Protein AF-A0A3D4EZR9-F1 (afdb_monomer_lite)

Structure (mmCIF, N/CA/C/O backbone):
data_AF-A0A3D4EZR9-F1
#
_entry.id   AF-A0A3D4EZR9-F1
#
loop_
_atom_site.group_PDB
_atom_site.id
_atom_site.type_symbol
_atom_site.label_atom_id
_atom_site.label_alt_id
_atom_site.label_comp_id
_atom_site.label_asym_id
_atom_site.label_entity_id
_atom_site.label_seq_id
_atom_site.pdbx_PDB_ins_code
_atom_site.Cartn_x
_atom_site.Cartn_y
_atom_site.Cartn_z
_atom_site.occupancy
_atom_site.B_iso_or_equiv
_atom_site.auth_seq_id
_atom_site.auth_comp_id
_atom_site.auth_asym_id
_atom_site.auth_atom_id
_atom_site.pdbx_PDB_model_num
ATOM 1 N N . MET A 1 1 ? 60.834 36.070 -100.104 1.00 37.59 1 MET A N 1
ATOM 2 C CA . MET A 1 1 ? 61.473 37.109 -99.265 1.00 37.59 1 MET A CA 1
ATOM 3 C C . MET A 1 1 ? 61.240 36.694 -97.817 1.00 37.59 1 MET A C 1
ATOM 5 O O . MET A 1 1 ? 60.087 36.664 -97.428 1.00 37.59 1 MET A O 1
ATOM 9 N N . VAL A 1 2 ? 62.176 35.939 -97.217 1.00 38.03 2 VAL A N 1
ATOM 10 C CA . VAL A 1 2 ? 63.099 36.399 -96.140 1.00 38.03 2 VAL A CA 1
ATOM 11 C C . VAL A 1 2 ? 62.266 36.835 -94.907 1.00 38.03 2 VAL A C 1
ATOM 13 O O . VAL A 1 2 ? 61.543 37.809 -95.034 1.00 38.03 2 VAL A O 1
ATOM 16 N N . GLN A 1 3 ? 62.213 36.162 -93.740 1.00 36.53 3 GLN A N 1
ATOM 17 C CA . GLN A 1 3 ? 63.303 35.618 -92.904 1.00 36.53 3 GLN A CA 1
ATOM 18 C C . GLN A 1 3 ? 62.775 34.730 -91.723 1.00 36.53 3 GLN A C 1
ATOM 20 O O . GLN A 1 3 ? 61.809 35.117 -91.079 1.00 36.53 3 GLN A O 1
ATOM 25 N N . GLN A 1 4 ? 63.429 33.572 -91.482 1.00 40.47 4 GLN A N 1
ATOM 26 C CA . GLN A 1 4 ? 63.750 32.811 -90.225 1.00 40.47 4 GLN A CA 1
ATOM 27 C C . GLN A 1 4 ? 62.725 32.714 -89.048 1.00 40.47 4 GLN A C 1
ATOM 29 O O . GLN A 1 4 ? 62.312 33.730 -88.515 1.00 40.47 4 GLN A O 1
ATOM 34 N N . ALA A 1 5 ? 62.205 31.536 -88.629 1.00 43.00 5 ALA A N 1
ATOM 35 C CA . ALA A 1 5 ? 62.795 30.397 -87.859 1.00 43.00 5 ALA A CA 1
ATOM 36 C C . ALA A 1 5 ? 63.235 30.774 -86.417 1.00 43.00 5 ALA A C 1
ATOM 38 O O . ALA A 1 5 ? 63.898 31.786 -86.266 1.00 43.00 5 ALA A O 1
ATOM 39 N N . LEU A 1 6 ? 63.035 30.047 -85.305 1.00 37.16 6 LEU A N 1
ATOM 40 C CA . LEU A 1 6 ? 62.395 28.785 -84.884 1.00 37.16 6 LEU A CA 1
ATOM 41 C C . LEU A 1 6 ? 62.623 28.733 -83.347 1.00 37.16 6 LEU A C 1
ATOM 43 O O . LEU A 1 6 ? 63.780 28.845 -82.970 1.00 37.16 6 LEU A O 1
ATOM 47 N N . GLN A 1 7 ? 61.623 28.514 -82.477 1.00 35.97 7 GLN A N 1
ATOM 48 C CA . GLN A 1 7 ? 61.750 27.558 -81.353 1.00 35.97 7 GLN A CA 1
ATOM 49 C C . GLN A 1 7 ? 60.452 27.329 -80.563 1.00 35.97 7 GLN A C 1
ATOM 51 O O . GLN A 1 7 ? 59.669 28.224 -80.275 1.00 35.97 7 GLN A O 1
ATOM 56 N N . ILE A 1 8 ? 60.266 26.046 -80.283 1.00 42.75 8 ILE A N 1
ATOM 57 C CA . ILE A 1 8 ? 59.139 25.315 -79.712 1.00 42.75 8 ILE A CA 1
ATOM 58 C C . ILE A 1 8 ? 59.219 25.423 -78.177 1.00 42.75 8 ILE A C 1
ATOM 60 O O . ILE A 1 8 ? 60.339 25.453 -77.676 1.00 42.75 8 ILE A O 1
ATOM 64 N N . ILE A 1 9 ? 58.082 25.384 -77.458 1.00 37.88 9 ILE A N 1
ATOM 65 C CA . ILE A 1 9 ? 57.803 24.495 -76.294 1.00 37.88 9 ILE A CA 1
ATOM 66 C C . ILE A 1 9 ? 56.757 25.068 -75.309 1.00 37.88 9 ILE A C 1
ATOM 68 O O . ILE A 1 9 ? 56.954 26.086 -74.660 1.00 37.88 9 ILE A O 1
ATOM 72 N N . LEU A 1 10 ? 55.679 24.283 -75.200 1.00 33.75 10 LEU A N 1
ATOM 73 C CA . LEU A 1 10 ? 54.769 24.016 -74.080 1.00 33.75 10 LEU A CA 1
ATOM 74 C C . LEU A 1 10 ? 53.862 25.118 -73.494 1.00 33.75 10 LEU A C 1
ATOM 76 O O . LEU A 1 10 ? 54.199 25.888 -72.601 1.00 33.75 10 LEU A O 1
ATOM 80 N N . SER A 1 11 ? 52.601 24.992 -73.904 1.00 39.59 11 SER A N 1
ATOM 81 C CA . SER A 1 11 ? 51.366 25.225 -73.157 1.00 39.59 11 SER A CA 1
ATOM 82 C C . SER A 1 11 ? 51.451 24.788 -71.686 1.00 39.59 11 SER A C 1
ATOM 84 O O . SER A 1 11 ? 51.796 23.650 -71.379 1.00 39.59 11 SER A O 1
ATOM 86 N N . SER A 1 12 ? 51.044 25.661 -70.765 1.00 38.84 12 SER A N 1
ATOM 87 C CA . SER A 1 12 ? 50.707 25.297 -69.383 1.00 38.84 12 SER A CA 1
ATOM 88 C C . SER A 1 12 ? 49.535 26.152 -68.912 1.00 38.84 12 SER A C 1
ATOM 90 O O . SER A 1 12 ? 49.680 27.285 -68.463 1.00 38.84 12 SER A O 1
ATOM 92 N N . LEU A 1 13 ? 48.348 25.584 -69.105 1.00 39.25 13 LEU A N 1
ATOM 93 C CA . LEU A 1 13 ? 47.053 26.068 -68.658 1.00 39.25 13 LEU A CA 1
ATOM 94 C C . LEU A 1 13 ? 46.959 25.846 -67.137 1.00 39.25 13 LEU A C 1
ATOM 96 O O . LEU A 1 13 ? 46.708 24.730 -66.691 1.00 39.25 13 LEU A O 1
ATOM 100 N N . PHE A 1 14 ? 47.188 26.882 -66.329 1.00 41.47 14 PHE A N 1
ATOM 101 C CA . PHE A 1 14 ? 46.935 26.821 -64.885 1.00 41.47 14 PHE A CA 1
ATOM 102 C C . PHE A 1 14 ? 45.432 26.992 -64.623 1.00 41.47 14 PHE A C 1
ATOM 104 O O . PHE A 1 14 ? 44.945 28.096 -64.398 1.00 41.47 14 PHE A O 1
ATOM 111 N N . ILE A 1 15 ? 44.685 25.886 -64.667 1.00 44.84 15 ILE A N 1
ATOM 112 C CA . ILE A 1 15 ? 43.360 25.796 -64.043 1.00 44.84 15 ILE A CA 1
ATOM 113 C C . ILE A 1 15 ? 43.595 25.445 -62.574 1.00 44.84 15 ILE A C 1
ATOM 115 O O . ILE A 1 15 ? 43.899 24.304 -62.229 1.00 44.84 15 ILE A O 1
ATOM 119 N N . THR A 1 16 ? 43.469 26.434 -61.696 1.00 45.50 16 THR A N 1
ATOM 120 C CA . THR A 1 16 ? 43.352 26.217 -60.254 1.00 45.50 16 THR A CA 1
ATOM 121 C C . THR A 1 16 ? 41.970 25.634 -59.959 1.00 45.50 16 THR A C 1
ATOM 123 O O . THR A 1 16 ? 40.985 26.343 -59.776 1.00 45.50 16 THR A O 1
ATOM 126 N N . LEU A 1 17 ? 41.888 24.303 -59.941 1.00 44.59 17 LEU A N 1
ATOM 127 C CA . LEU A 1 17 ? 40.722 23.573 -59.459 1.00 44.59 17 LEU A CA 1
ATOM 128 C C . LEU A 1 17 ? 40.662 23.719 -57.930 1.00 44.59 17 LEU A C 1
ATOM 130 O O . LEU A 1 17 ? 41.339 22.998 -57.199 1.00 44.59 17 LEU A O 1
ATOM 134 N N . SER A 1 18 ? 39.881 24.686 -57.445 1.00 48.84 18 SER A N 1
ATOM 135 C CA . SER A 1 18 ? 39.548 24.809 -56.025 1.00 48.84 18 SER A CA 1
ATOM 136 C C . SER A 1 18 ? 38.618 23.653 -55.655 1.00 48.84 18 SER A C 1
ATOM 138 O O . SER A 1 18 ? 37.399 23.737 -55.797 1.00 48.84 18 SER A O 1
ATOM 140 N N . LEU A 1 19 ? 39.205 22.521 -55.264 1.00 46.03 19 LEU A N 1
ATOM 141 C CA . LEU A 1 19 ? 38.473 21.382 -54.730 1.00 46.03 19 LEU A CA 1
ATOM 142 C C . LEU A 1 19 ? 38.087 21.720 -53.285 1.00 46.03 19 LEU A C 1
ATOM 144 O O . LEU A 1 19 ? 38.740 21.296 -52.332 1.00 46.03 19 LEU A O 1
ATOM 148 N N . THR A 1 20 ? 37.034 22.519 -53.117 1.00 52.78 20 THR A N 1
ATOM 149 C CA . THR A 1 20 ? 36.349 22.638 -51.831 1.00 52.78 20 THR A CA 1
ATOM 150 C C . THR A 1 20 ? 35.710 21.284 -51.561 1.00 52.78 20 THR A C 1
ATOM 152 O O . THR A 1 20 ? 34.588 21.006 -51.980 1.00 52.78 20 THR A O 1
ATOM 155 N N . VAL A 1 21 ? 36.460 20.394 -50.912 1.00 49.31 21 VAL A N 1
ATOM 156 C CA . VAL A 1 21 ? 35.899 19.197 -50.303 1.00 49.31 21 VAL A CA 1
ATOM 157 C C . VAL A 1 21 ? 34.952 19.710 -49.225 1.00 49.31 21 VAL A C 1
ATOM 159 O O . VAL A 1 21 ? 35.375 20.057 -48.124 1.00 49.31 21 VAL A O 1
ATOM 162 N N . CYS A 1 22 ? 33.666 19.804 -49.558 1.00 46.00 22 CYS A N 1
ATOM 163 C CA . CYS A 1 22 ? 32.602 19.864 -48.573 1.00 46.00 22 CYS A CA 1
ATOM 164 C C . CYS A 1 22 ? 32.653 18.540 -47.806 1.00 46.00 22 CYS A C 1
ATOM 166 O O . CYS A 1 22 ? 31.952 17.583 -48.128 1.00 46.00 22 CYS A O 1
ATOM 168 N N . LEU A 1 23 ? 33.541 18.464 -46.813 1.00 48.16 23 LEU A N 1
ATOM 169 C CA . LEU A 1 23 ? 33.413 17.540 -45.704 1.00 48.16 23 LEU A CA 1
ATOM 170 C C . LEU A 1 23 ? 32.091 17.917 -45.044 1.00 48.16 23 LEU A C 1
ATOM 172 O O . LEU A 1 23 ? 32.052 18.791 -44.183 1.00 48.16 23 LEU A O 1
ATOM 176 N N . ASN A 1 24 ? 30.994 17.297 -45.487 1.00 50.50 24 ASN A N 1
ATOM 177 C CA . ASN A 1 24 ? 29.807 17.212 -44.658 1.00 50.50 24 ASN A CA 1
ATOM 178 C C . ASN A 1 24 ? 30.316 16.652 -43.329 1.00 50.50 24 ASN A C 1
ATOM 180 O O . ASN A 1 24 ? 30.854 15.536 -43.341 1.00 50.50 24 ASN A O 1
ATOM 184 N N . PRO A 1 25 ? 30.236 17.390 -42.205 1.00 49.03 25 PRO A N 1
ATOM 185 C CA . PRO A 1 25 ? 30.441 16.750 -40.925 1.00 49.03 25 PRO A CA 1
ATOM 186 C C . PRO A 1 25 ? 29.423 15.620 -40.921 1.00 49.03 25 PRO A C 1
ATOM 188 O O . PRO A 1 25 ? 28.221 15.865 -41.019 1.00 49.03 25 PRO A O 1
ATOM 191 N N . SER A 1 26 ? 29.909 14.378 -40.940 1.00 49.69 26 SER A N 1
ATOM 192 C CA . SER A 1 26 ? 29.053 13.238 -40.675 1.00 49.69 26 SER A CA 1
ATOM 193 C C . SER A 1 26 ? 28.448 13.565 -39.322 1.00 49.69 26 SER A C 1
ATOM 195 O O . SER A 1 26 ? 29.179 13.608 -38.328 1.00 49.69 26 SER A O 1
ATOM 197 N N . LEU A 1 27 ? 27.172 13.965 -39.318 1.00 53.44 27 LEU A N 1
ATOM 198 C CA . LEU A 1 27 ? 26.394 14.139 -38.107 1.00 53.44 27 LEU A CA 1
ATOM 199 C C . LEU A 1 27 ? 26.576 12.811 -37.397 1.00 53.44 27 LEU A C 1
ATOM 201 O O . LEU A 1 27 ? 26.051 11.792 -37.847 1.00 53.44 27 LEU A O 1
ATOM 205 N N . LYS A 1 28 ? 27.433 12.792 -36.372 1.00 53.09 28 LYS A N 1
ATOM 206 C CA . LYS A 1 28 ? 27.581 11.623 -35.527 1.00 53.09 28 LYS A CA 1
ATOM 207 C C . LYS A 1 28 ? 26.205 11.461 -34.913 1.00 53.09 28 LYS A C 1
ATOM 209 O O . LYS A 1 28 ? 25.858 12.185 -33.989 1.00 53.09 28 LYS A O 1
ATOM 214 N N . ALA A 1 29 ? 25.401 10.565 -35.479 1.00 58.28 29 ALA A N 1
ATOM 215 C CA . ALA A 1 29 ? 24.294 9.997 -34.748 1.00 58.28 29 ALA A CA 1
ATOM 216 C C . ALA A 1 29 ? 24.920 9.509 -33.446 1.00 58.28 29 ALA A C 1
ATOM 218 O O . ALA A 1 29 ? 25.860 8.703 -33.508 1.00 58.28 29 ALA A O 1
ATOM 219 N N . ASP A 1 30 ? 24.482 10.071 -32.317 1.00 73.75 30 ASP A N 1
ATOM 220 C CA . ASP A 1 30 ? 24.902 9.640 -30.988 1.00 73.75 30 ASP A CA 1
ATOM 221 C C . ASP A 1 30 ? 24.440 8.197 -30.843 1.00 73.75 30 ASP A C 1
ATOM 223 O O . ASP A 1 30 ? 23.314 7.888 -30.461 1.00 73.75 30 ASP A O 1
ATOM 227 N N . SER A 1 31 ? 25.305 7.310 -31.312 1.00 87.25 31 SER A N 1
ATOM 228 C CA . SER A 1 31 ? 25.059 5.901 -31.479 1.00 87.25 31 SER A CA 1
ATOM 229 C C . SER A 1 31 ? 26.116 5.169 -30.687 1.00 87.25 31 SER A C 1
ATOM 231 O O . SER A 1 31 ? 27.314 5.457 -30.758 1.00 87.25 31 SER A O 1
ATOM 233 N N . VAL A 1 32 ? 25.654 4.229 -29.881 1.00 94.69 32 VAL A N 1
ATOM 234 C CA . VAL A 1 32 ? 26.508 3.424 -29.026 1.00 94.69 32 VAL A CA 1
ATOM 235 C C . VAL A 1 32 ? 26.747 2.110 -29.748 1.00 94.69 32 VAL A C 1
ATOM 237 O O . VAL A 1 32 ? 25.804 1.382 -30.063 1.00 94.69 32 VAL A O 1
ATOM 240 N N . LYS A 1 33 ? 28.014 1.815 -30.051 1.00 95.75 33 LYS A N 1
ATOM 241 C CA . LYS A 1 33 ? 28.398 0.550 -30.685 1.00 95.75 33 LYS A CA 1
ATOM 242 C C . LYS A 1 33 ? 28.305 -0.608 -29.699 1.00 95.75 33 LYS A C 1
ATOM 244 O O . LYS A 1 33 ? 28.787 -0.509 -28.574 1.00 95.75 33 LYS A O 1
ATOM 249 N N . VAL A 1 34 ? 27.765 -1.728 -30.170 1.00 96.25 34 VAL A N 1
ATOM 250 C CA . VAL A 1 34 ? 27.705 -3.002 -29.446 1.00 96.25 34 VAL A CA 1
ATOM 251 C C . VAL A 1 34 ? 28.058 -4.121 -30.425 1.00 96.25 34 VAL A C 1
ATOM 253 O O . VAL A 1 34 ? 27.285 -4.450 -31.325 1.00 96.25 34 VAL A O 1
ATOM 256 N N . GLY A 1 35 ? 29.258 -4.689 -30.280 1.00 95.50 35 GLY A N 1
ATOM 257 C CA . GLY A 1 35 ? 29.799 -5.649 -31.245 1.00 95.50 35 GLY A CA 1
ATOM 258 C C . GLY A 1 35 ? 29.894 -5.045 -32.651 1.00 95.50 35 GLY A C 1
ATOM 259 O O . GLY A 1 35 ? 30.465 -3.970 -32.833 1.00 95.50 35 GLY A O 1
ATOM 260 N N . ILE A 1 36 ? 29.320 -5.736 -33.638 1.00 96.06 36 ILE A N 1
ATOM 261 C CA . ILE A 1 36 ? 29.241 -5.259 -35.031 1.00 96.06 36 ILE A CA 1
ATOM 262 C C . ILE A 1 36 ? 28.036 -4.336 -35.297 1.00 96.06 36 ILE A C 1
ATOM 264 O O . ILE A 1 36 ? 27.894 -3.840 -36.410 1.00 96.06 36 ILE A O 1
ATOM 268 N N . GLY A 1 37 ? 27.172 -4.115 -34.300 1.00 96.44 37 GLY A N 1
ATOM 269 C CA . GLY A 1 37 ? 25.976 -3.275 -34.397 1.00 96.44 37 GLY A CA 1
ATOM 270 C C . GLY A 1 37 ? 26.064 -1.990 -33.569 1.00 96.44 37 GLY A C 1
ATOM 271 O O . GLY A 1 37 ? 27.101 -1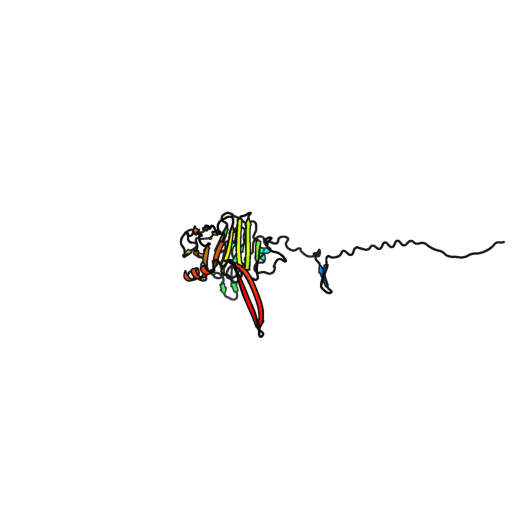.658 -32.987 1.00 96.44 37 GLY A O 1
ATOM 272 N N . SER A 1 38 ? 24.951 -1.258 -33.502 1.00 95.75 38 SER A N 1
ATOM 273 C CA . SER A 1 38 ? 24.806 -0.050 -32.681 1.00 95.75 38 SER A CA 1
ATOM 274 C C . SER A 1 38 ? 23.344 0.255 -32.359 1.00 95.75 38 SER A C 1
ATOM 276 O O . SER A 1 38 ? 22.458 -0.164 -33.102 1.00 95.75 38 SER A O 1
ATOM 278 N N . TYR A 1 39 ? 23.101 1.052 -31.318 1.00 94.19 39 TYR A N 1
ATOM 279 C CA . TYR A 1 39 ? 21.797 1.666 -31.037 1.00 94.19 39 TYR A CA 1
ATOM 280 C C . TYR A 1 39 ? 21.913 3.192 -30.961 1.00 94.19 39 TYR A C 1
ATOM 282 O O . TYR A 1 39 ? 22.984 3.708 -30.654 1.00 94.19 39 TYR A O 1
ATOM 290 N N . SER A 1 40 ? 20.827 3.912 -31.258 1.00 92.38 40 SER A N 1
ATOM 291 C CA . SER A 1 40 ? 20.770 5.381 -31.197 1.00 92.38 40 SER A CA 1
ATOM 292 C C . SER A 1 40 ? 20.316 5.857 -29.816 1.00 92.38 40 SER A C 1
ATOM 294 O O . SER A 1 40 ? 19.394 5.283 -29.241 1.00 92.38 40 SER A O 1
ATOM 296 N N . LEU A 1 41 ? 20.931 6.927 -29.311 1.00 91.69 41 LEU A N 1
ATOM 297 C CA . LEU A 1 41 ? 20.446 7.705 -28.164 1.00 91.69 41 LEU A CA 1
ATOM 298 C C . LEU A 1 41 ? 19.496 8.832 -28.591 1.00 91.69 41 LEU A C 1
ATOM 300 O O . LEU A 1 41 ? 18.843 9.450 -27.755 1.00 91.69 41 LEU A O 1
ATOM 304 N N . VAL A 1 42 ? 19.407 9.093 -29.896 1.00 91.69 42 VAL A N 1
ATOM 305 C CA . VAL A 1 42 ? 18.501 10.080 -30.481 1.00 91.69 42 VAL A CA 1
ATOM 306 C C . VAL A 1 42 ? 17.254 9.362 -30.978 1.00 91.69 42 VAL A C 1
ATOM 308 O O . VAL A 1 42 ? 17.346 8.457 -31.815 1.00 91.69 42 VAL A O 1
ATOM 311 N N . ARG A 1 43 ? 16.091 9.779 -30.470 1.00 91.19 43 ARG A N 1
ATOM 312 C CA . ARG A 1 43 ? 14.785 9.318 -30.950 1.00 91.19 43 ARG A CA 1
ATOM 313 C C . ARG A 1 43 ? 14.626 9.693 -32.434 1.00 91.19 43 ARG A C 1
ATOM 315 O O . ARG A 1 43 ? 14.768 10.875 -32.753 1.00 91.19 43 ARG A O 1
ATOM 322 N N . PRO A 1 44 ? 14.329 8.736 -33.334 1.00 91.06 44 PRO A N 1
ATOM 323 C CA . PRO A 1 44 ? 14.016 9.049 -34.725 1.00 91.06 44 PRO A CA 1
ATOM 324 C C . PRO A 1 44 ? 12.810 9.997 -34.833 1.00 91.06 44 PRO A C 1
ATOM 326 O O . PRO A 1 44 ? 11.888 9.884 -34.024 1.00 91.06 44 PRO A O 1
ATOM 329 N N . PRO A 1 45 ? 12.788 10.913 -35.818 1.00 90.69 45 PRO A N 1
ATOM 330 C CA . PRO A 1 45 ? 11.755 11.948 -35.922 1.00 90.69 45 PRO A CA 1
ATOM 331 C C . PRO A 1 45 ? 10.335 11.384 -36.089 1.00 90.69 45 PRO A C 1
ATOM 333 O O . PRO A 1 45 ? 9.389 12.002 -35.612 1.00 90.69 45 PRO A O 1
ATOM 336 N N . ASP A 1 46 ? 10.203 10.200 -36.692 1.00 93.44 46 ASP A N 1
ATOM 337 C CA . ASP A 1 46 ? 8.914 9.546 -36.961 1.00 93.44 46 ASP A CA 1
ATOM 338 C C . ASP A 1 46 ? 8.429 8.642 -35.809 1.00 93.44 46 ASP A C 1
ATOM 340 O O . ASP A 1 46 ? 7.430 7.939 -35.947 1.00 93.44 46 ASP A O 1
ATOM 344 N N . CYS A 1 47 ? 9.142 8.609 -34.676 1.00 92.38 47 CYS A N 1
ATOM 345 C CA . CYS A 1 47 ? 8.754 7.821 -33.506 1.00 92.38 47 CYS A CA 1
ATOM 346 C C . CYS A 1 47 ? 8.112 8.701 -32.433 1.00 92.38 47 CYS A C 1
ATOM 348 O O . CYS A 1 47 ? 8.667 9.741 -32.071 1.00 92.38 47 CYS A O 1
ATOM 350 N N . ASP A 1 48 ? 7.010 8.238 -31.842 1.00 92.31 48 ASP A N 1
ATOM 351 C CA . ASP A 1 48 ? 6.371 8.916 -30.712 1.00 92.31 48 ASP A CA 1
ATOM 352 C C . ASP A 1 48 ? 7.309 9.017 -29.495 1.00 92.31 48 ASP A C 1
ATOM 354 O O . ASP A 1 48 ? 8.150 8.137 -29.267 1.00 92.31 48 ASP A O 1
ATOM 358 N N . PRO A 1 49 ? 7.226 10.112 -28.718 1.00 89.62 49 PRO A N 1
ATOM 359 C CA . PRO A 1 49 ? 7.999 10.240 -27.494 1.00 89.62 49 PRO A CA 1
ATOM 360 C C . PRO A 1 49 ? 7.429 9.327 -26.405 1.00 89.62 49 PRO A C 1
ATOM 362 O O . PRO A 1 49 ? 6.257 8.955 -26.420 1.00 89.62 49 PRO A O 1
ATOM 365 N N . LEU A 1 50 ? 8.258 9.018 -25.408 1.00 86.19 50 LEU A N 1
ATOM 366 C CA . LEU A 1 50 ? 7.757 8.470 -24.150 1.00 86.19 50 LEU A CA 1
ATOM 367 C C . LEU A 1 50 ? 6.953 9.542 -23.390 1.00 86.19 50 LEU A C 1
ATOM 369 O O . LEU A 1 50 ? 7.193 10.735 -23.603 1.00 86.19 50 LEU A O 1
ATOM 373 N N . PRO A 1 51 ? 6.041 9.145 -22.481 1.00 86.94 51 PRO A N 1
ATOM 374 C CA . PRO A 1 51 ? 5.381 10.082 -21.579 1.00 86.94 51 PRO A CA 1
ATOM 375 C C . PRO A 1 51 ? 6.395 10.968 -20.848 1.00 86.94 51 PRO A C 1
ATOM 377 O O . PRO A 1 51 ? 7.410 10.480 -20.351 1.00 86.94 51 PRO A O 1
ATOM 380 N N . GLU A 1 52 ? 6.114 12.270 -20.771 1.00 86.94 52 GLU A N 1
ATOM 381 C CA . GLU A 1 52 ? 7.052 13.239 -20.189 1.00 86.94 52 GLU A CA 1
ATOM 382 C C . GLU A 1 52 ? 7.185 13.096 -18.670 1.00 86.94 52 GLU A C 1
ATOM 384 O O . GLU A 1 52 ? 8.252 13.338 -18.108 1.00 86.94 52 GLU A O 1
ATOM 389 N N . THR A 1 53 ? 6.098 12.716 -17.993 1.00 94.19 53 THR A N 1
ATOM 390 C CA . THR A 1 53 ? 6.073 12.590 -16.534 1.00 94.19 53 THR A CA 1
ATOM 391 C C . THR A 1 53 ? 6.125 11.130 -16.118 1.00 94.19 53 THR A C 1
ATOM 393 O O . THR A 1 53 ? 5.282 10.329 -16.511 1.00 94.19 53 THR A O 1
ATOM 396 N N . ILE A 1 54 ? 7.094 10.822 -15.261 1.00 95.69 54 ILE A N 1
ATOM 397 C CA . ILE A 1 54 ? 7.204 9.557 -14.542 1.00 95.69 54 ILE A CA 1
ATOM 398 C C . ILE A 1 54 ? 6.897 9.850 -13.072 1.00 95.69 54 ILE A C 1
ATOM 400 O O . ILE A 1 54 ? 7.596 10.634 -12.421 1.00 95.69 54 ILE A O 1
ATOM 404 N N . PHE A 1 55 ? 5.840 9.239 -12.544 1.00 97.62 55 PHE A N 1
ATOM 405 C CA . PHE A 1 55 ? 5.384 9.432 -11.169 1.00 97.62 55 PHE A CA 1
ATOM 406 C C . PHE A 1 55 ? 6.187 8.557 -10.200 1.00 97.62 55 PHE A C 1
ATOM 408 O O . PHE A 1 55 ? 5.698 7.602 -9.602 1.00 97.62 55 PHE A O 1
ATOM 415 N N . SER A 1 56 ? 7.461 8.899 -10.027 1.00 97.25 56 SER A N 1
ATOM 416 C CA . SER A 1 56 ? 8.341 8.324 -9.010 1.00 97.25 56 SER A CA 1
ATOM 417 C C . SER A 1 56 ? 8.944 9.417 -8.133 1.00 97.25 56 SER A C 1
ATOM 419 O O . SER A 1 56 ? 9.000 10.596 -8.501 1.00 97.25 56 SER A O 1
ATOM 421 N N . THR A 1 57 ? 9.379 9.035 -6.938 1.00 97.12 57 THR A N 1
ATOM 422 C CA . THR A 1 57 ? 10.164 9.919 -6.073 1.00 97.12 57 THR A CA 1
ATOM 423 C C . THR A 1 57 ? 11.616 9.984 -6.551 1.00 97.12 57 THR A C 1
ATOM 425 O O . THR A 1 57 ? 12.070 9.156 -7.343 1.00 97.12 57 THR A O 1
ATOM 428 N N . SER A 1 58 ? 12.376 10.946 -6.028 1.00 94.69 58 SER A N 1
ATOM 429 C CA . SER A 1 58 ? 13.808 11.075 -6.312 1.00 94.69 58 SER A CA 1
ATOM 430 C C . SER A 1 58 ? 14.661 9.944 -5.721 1.00 94.69 58 SER A C 1
ATOM 432 O O . SER A 1 58 ? 15.838 9.847 -6.076 1.00 94.69 58 SER A O 1
ATOM 434 N N . PHE A 1 59 ? 14.104 9.100 -4.842 1.00 92.12 59 PHE A N 1
ATOM 435 C CA . PHE A 1 59 ? 14.788 7.929 -4.285 1.00 92.12 59 PHE A CA 1
ATOM 436 C C . PHE A 1 59 ? 14.936 6.799 -5.306 1.00 92.12 59 PHE A C 1
ATOM 438 O O . PHE A 1 59 ? 15.922 6.069 -5.253 1.00 92.12 59 PHE A O 1
ATOM 445 N N . ILE A 1 60 ? 14.027 6.708 -6.281 1.00 95.19 60 ILE A N 1
ATOM 446 C CA . ILE A 1 60 ? 14.124 5.732 -7.366 1.00 95.19 60 ILE A CA 1
ATOM 447 C C . ILE A 1 60 ? 15.243 6.148 -8.324 1.00 95.19 60 ILE A C 1
ATOM 449 O O . ILE A 1 60 ? 15.230 7.252 -8.876 1.00 95.19 60 ILE A O 1
ATOM 453 N N . LYS A 1 61 ? 16.232 5.269 -8.509 1.00 92.62 61 LYS A N 1
ATOM 454 C CA . LYS A 1 61 ? 17.394 5.488 -9.382 1.00 92.62 61 LYS A CA 1
ATOM 455 C C . LYS A 1 61 ? 17.417 4.479 -10.525 1.00 92.62 61 LYS A C 1
ATOM 457 O O . LYS A 1 61 ? 16.956 3.354 -10.381 1.00 92.62 61 LYS A O 1
ATOM 462 N N . GLY A 1 62 ? 18.045 4.868 -11.633 1.00 92.50 62 GLY A N 1
ATOM 463 C CA . GLY A 1 62 ? 18.237 3.997 -12.790 1.00 92.50 62 GLY A CA 1
ATOM 464 C C . GLY A 1 62 ? 17.016 3.925 -13.705 1.00 92.50 62 GLY A C 1
ATOM 465 O O . GLY A 1 62 ? 16.188 4.834 -13.731 1.00 92.50 62 GLY A O 1
ATOM 466 N N . ALA A 1 63 ? 16.956 2.862 -14.506 1.00 92.62 63 ALA A N 1
ATOM 467 C CA . ALA A 1 63 ? 15.866 2.646 -15.447 1.00 92.62 63 ALA A CA 1
ATOM 468 C C . ALA A 1 63 ? 14.550 2.390 -14.703 1.00 92.62 63 ALA A C 1
ATOM 470 O O . ALA A 1 63 ? 14.481 1.534 -13.823 1.00 92.62 63 ALA A O 1
ATOM 471 N N . THR A 1 64 ? 13.500 3.110 -15.086 1.00 92.25 64 THR A N 1
ATOM 472 C CA . THR A 1 64 ? 12.171 2.943 -14.502 1.00 92.25 64 THR A CA 1
ATOM 473 C C . THR A 1 64 ? 11.598 1.570 -14.870 1.00 92.25 64 THR A C 1
ATOM 475 O O . THR A 1 64 ? 11.546 1.241 -16.060 1.00 92.25 64 THR A O 1
ATOM 478 N N . PRO A 1 65 ? 11.135 0.763 -13.897 1.00 91.81 65 PRO A N 1
ATOM 479 C CA . PRO A 1 65 ? 10.493 -0.509 -14.199 1.00 91.81 65 PRO A CA 1
ATOM 480 C C . PRO A 1 65 ? 9.218 -0.328 -15.025 1.00 91.81 65 PRO A C 1
ATOM 482 O O . PRO A 1 65 ? 8.419 0.581 -14.803 1.00 91.81 65 PRO A O 1
ATOM 485 N N . THR A 1 66 ? 9.008 -1.240 -15.968 1.00 93.81 66 THR A N 1
ATOM 486 C CA . THR A 1 66 ? 7.843 -1.268 -16.861 1.00 93.81 66 THR A CA 1
ATOM 487 C C . THR A 1 66 ? 7.236 -2.667 -16.884 1.00 93.81 66 THR A C 1
ATOM 489 O O . THR A 1 66 ? 7.840 -3.609 -16.366 1.00 93.81 66 THR A O 1
ATOM 492 N N . ASN A 1 67 ? 6.054 -2.816 -17.492 1.00 96.00 67 ASN A N 1
ATOM 493 C CA . ASN A 1 67 ? 5.365 -4.106 -17.633 1.00 96.00 67 ASN A CA 1
ATOM 494 C C . ASN A 1 67 ? 5.117 -4.807 -16.283 1.00 96.00 67 ASN A C 1
ATOM 496 O O . ASN A 1 67 ? 5.259 -6.019 -16.157 1.00 96.00 67 ASN A O 1
ATOM 500 N N . GLN A 1 68 ? 4.772 -4.023 -15.264 1.00 97.19 68 GLN A N 1
ATOM 501 C CA . GLN A 1 68 ? 4.493 -4.492 -13.912 1.00 97.19 68 GLN A CA 1
ATOM 502 C C . GLN A 1 68 ? 2.997 -4.418 -13.613 1.00 97.19 68 GLN A C 1
ATOM 504 O O . GLN A 1 68 ? 2.288 -3.566 -14.150 1.00 97.19 68 GLN A O 1
ATOM 509 N N . TRP A 1 69 ? 2.528 -5.245 -12.673 1.00 97.38 69 TRP A N 1
ATOM 510 C CA . TRP A 1 69 ? 1.137 -5.213 -12.189 1.00 97.38 69 TRP A CA 1
ATOM 511 C C . TRP A 1 69 ? 0.736 -3.854 -11.586 1.00 97.38 69 TRP A C 1
ATOM 513 O O . TRP A 1 69 ? -0.445 -3.545 -11.461 1.00 97.38 69 TRP A O 1
ATOM 523 N N . TRP A 1 70 ? 1.730 -3.034 -11.246 1.00 97.50 70 TRP A N 1
ATOM 524 C CA . TRP A 1 70 ? 1.603 -1.698 -10.677 1.00 97.50 70 TRP A CA 1
ATOM 525 C C . TRP A 1 70 ? 1.994 -0.570 -11.632 1.00 97.50 70 TRP A C 1
ATOM 527 O O . TRP A 1 70 ? 2.090 0.578 -11.205 1.00 97.50 70 TRP A O 1
ATOM 537 N N . SER A 1 71 ? 2.219 -0.849 -12.920 1.00 97.06 71 SER A N 1
ATOM 538 C CA . SER A 1 71 ? 2.732 0.158 -13.857 1.00 97.06 71 SER A CA 1
ATOM 539 C C . SER A 1 71 ? 1.875 1.426 -13.932 1.00 97.06 71 SER A C 1
ATOM 541 O O . SER A 1 71 ? 2.445 2.506 -14.053 1.00 97.06 71 SER A O 1
ATOM 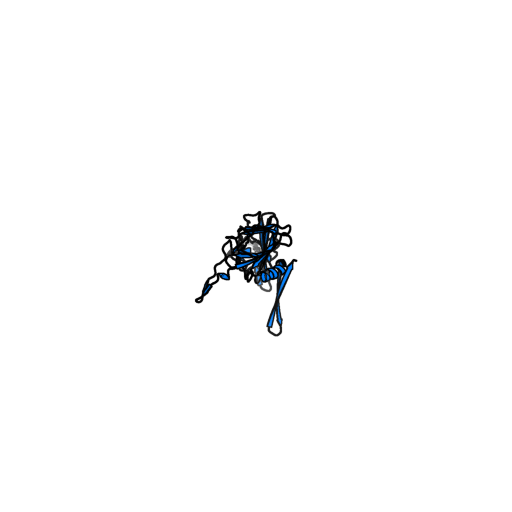543 N N . SER A 1 72 ? 0.547 1.357 -13.776 1.00 97.25 72 SER A N 1
ATOM 544 C CA . SER A 1 72 ? -0.285 2.573 -13.790 1.00 97.25 72 SER A CA 1
ATOM 545 C C . SER A 1 72 ? 0.085 3.577 -12.692 1.00 97.25 72 SER A C 1
ATOM 547 O O . SER A 1 72 ? -0.119 4.762 -12.895 1.00 97.25 72 SER A O 1
ATOM 549 N N . LEU A 1 73 ? 0.653 3.134 -11.559 1.00 97.81 73 LEU A N 1
ATOM 550 C CA . LEU A 1 73 ? 1.134 4.028 -10.493 1.00 97.81 73 LEU A CA 1
ATOM 551 C C . LEU A 1 73 ? 2.264 4.958 -10.967 1.00 97.81 73 LEU A C 1
ATOM 553 O O . LEU A 1 73 ? 2.483 6.018 -10.397 1.00 97.81 73 LEU A O 1
ATOM 557 N N . VAL A 1 74 ? 3.022 4.527 -11.976 1.00 97.44 74 VAL A N 1
ATOM 558 C CA . VAL A 1 74 ? 4.178 5.257 -12.508 1.00 97.44 74 VAL A CA 1
ATOM 559 C C . VAL A 1 74 ? 3.802 6.116 -13.709 1.00 97.44 74 VAL A C 1
ATOM 561 O O . VAL A 1 74 ? 4.389 7.178 -13.910 1.00 97.44 74 VAL A O 1
ATOM 564 N N . TRP A 1 75 ? 2.856 5.647 -14.519 1.00 96.00 75 TRP A N 1
ATOM 565 C CA . TRP A 1 75 ? 2.500 6.271 -15.796 1.00 96.00 75 TRP A CA 1
ATOM 566 C C . TRP A 1 75 ? 1.266 7.172 -15.717 1.00 96.00 75 TRP A C 1
ATOM 568 O O . TRP A 1 75 ? 0.970 7.880 -16.676 1.00 96.00 75 TRP A O 1
ATOM 578 N N . GLU A 1 76 ? 0.560 7.178 -14.588 1.00 96.44 76 GLU A N 1
ATOM 579 C CA . GLU A 1 76 ? -0.593 8.039 -14.352 1.00 96.44 76 GLU A CA 1
ATOM 580 C C . GLU A 1 76 ? -0.420 8.868 -13.082 1.00 96.44 76 GLU A C 1
ATOM 582 O O . GLU A 1 76 ? 0.344 8.523 -12.188 1.00 96.44 76 GLU A O 1
ATOM 587 N N . LYS A 1 77 ? -1.180 9.965 -12.989 1.00 97.31 77 LYS A N 1
ATOM 588 C CA . LYS A 1 77 ? -1.135 10.902 -11.856 1.00 97.31 77 LYS A CA 1
ATOM 589 C C . LYS A 1 77 ? -1.432 10.249 -10.500 1.00 97.31 77 LYS A C 1
ATOM 591 O O . LYS A 1 77 ? -0.962 10.725 -9.469 1.00 97.31 77 LYS A O 1
ATOM 596 N N . TYR A 1 78 ? -2.231 9.188 -10.512 1.00 97.69 78 TYR A N 1
ATOM 597 C CA . TYR A 1 78 ? -2.522 8.355 -9.351 1.00 97.69 78 TYR A CA 1
ATOM 598 C C . TYR A 1 78 ? -2.341 6.884 -9.745 1.00 97.69 78 TYR A C 1
ATOM 600 O O . TYR A 1 78 ? -1.250 6.494 -10.139 1.00 97.69 78 TYR A O 1
ATOM 608 N N . SER A 1 79 ? -3.376 6.045 -9.679 1.00 97.75 79 SER A N 1
ATOM 609 C CA . SER A 1 79 ? -3.327 4.724 -10.305 1.00 97.75 79 SER A CA 1
ATOM 610 C C . SER A 1 79 ? -4.683 4.315 -10.871 1.00 97.75 79 SER A C 1
ATOM 612 O O . SER A 1 79 ? -5.732 4.704 -10.358 1.00 97.75 79 SER A O 1
ATOM 614 N N . GLN A 1 80 ? -4.663 3.409 -11.846 1.00 96.75 80 GLN A N 1
ATOM 615 C CA . GLN A 1 80 ? -5.804 2.537 -12.118 1.00 96.75 80 GLN A CA 1
ATOM 616 C C . GLN A 1 80 ? -6.004 1.552 -10.953 1.00 96.75 80 GLN A C 1
ATOM 618 O O . GLN A 1 80 ? -5.323 1.622 -9.921 1.00 96.75 80 GLN A O 1
ATOM 623 N N . ASN A 1 81 ? -6.960 0.631 -11.075 1.00 96.62 81 ASN A N 1
ATOM 624 C CA . ASN A 1 81 ? -7.063 -0.465 -10.116 1.00 96.62 81 ASN A CA 1
ATOM 625 C C . ASN A 1 81 ? -5.796 -1.332 -10.152 1.00 96.62 81 ASN A C 1
ATOM 627 O O . ASN A 1 81 ? -5.402 -1.839 -11.199 1.00 96.62 81 ASN A O 1
ATOM 631 N N . LEU A 1 82 ? -5.190 -1.510 -8.984 1.00 97.56 82 LEU A N 1
ATOM 632 C CA . LEU A 1 82 ? -4.064 -2.394 -8.729 1.00 97.56 82 LEU A CA 1
ATOM 633 C C . LEU A 1 82 ? -4.578 -3.640 -8.007 1.00 97.56 82 LEU A C 1
ATOM 635 O O . LEU A 1 82 ? -5.431 -3.531 -7.127 1.00 97.56 82 LEU A O 1
ATOM 639 N N . PHE A 1 83 ? -4.033 -4.813 -8.323 1.00 96.56 83 PHE A N 1
ATOM 640 C CA . PHE A 1 83 ? -4.493 -6.086 -7.754 1.00 96.56 83 PHE A CA 1
ATOM 641 C C . PHE A 1 83 ? -3.377 -6.828 -7.002 1.00 96.56 83 PHE A C 1
ATOM 643 O O . PHE A 1 83 ? -2.981 -7.919 -7.417 1.00 96.56 83 PHE A O 1
ATOM 650 N N . PRO A 1 84 ? -2.850 -6.261 -5.896 1.00 97.12 84 PRO A N 1
ATOM 651 C CA . PRO A 1 84 ? -1.915 -6.952 -5.016 1.00 97.12 84 PRO A CA 1
ATOM 652 C C . PRO A 1 84 ? -2.642 -8.050 -4.238 1.00 97.12 84 PRO A C 1
ATOM 654 O O . PRO A 1 84 ? -3.007 -7.877 -3.075 1.00 97.12 84 PRO A O 1
ATOM 657 N N . HIS A 1 85 ? -2.890 -9.177 -4.908 1.00 96.00 85 HIS A N 1
ATOM 658 C CA . HIS A 1 85 ? -3.705 -10.254 -4.362 1.00 96.00 85 HIS A CA 1
ATOM 659 C C . HIS A 1 85 ? -3.246 -10.658 -2.950 1.00 96.00 85 HIS A C 1
ATOM 661 O O . HIS A 1 85 ? -2.043 -10.830 -2.734 1.00 96.00 85 HIS A O 1
ATOM 667 N N . PRO A 1 86 ? -4.185 -10.856 -2.006 1.00 96.06 86 PRO A N 1
ATOM 668 C CA . PRO A 1 86 ? -5.632 -10.978 -2.225 1.00 96.06 86 PRO A CA 1
ATOM 669 C C . PRO A 1 86 ? -6.382 -9.645 -2.389 1.00 96.06 86 PRO A C 1
ATOM 671 O O . PRO A 1 86 ? -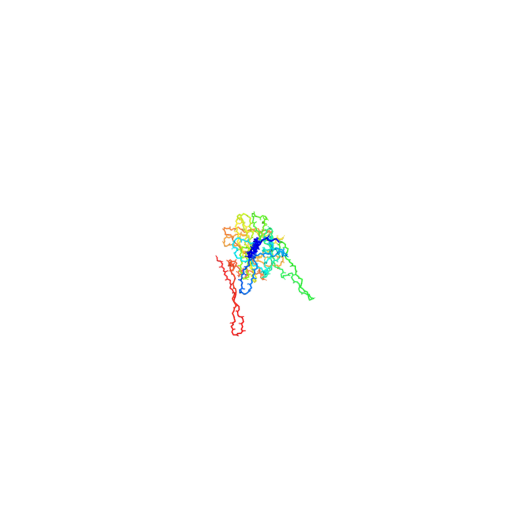7.553 -9.656 -2.753 1.00 96.06 86 PRO A O 1
ATOM 674 N N . LEU A 1 87 ? -5.739 -8.510 -2.130 1.00 97.06 87 LEU A N 1
ATOM 675 C CA . LEU A 1 87 ? -6.373 -7.197 -2.120 1.00 97.06 87 LEU A CA 1
ATOM 676 C C . LEU A 1 87 ? -6.522 -6.606 -3.528 1.00 97.06 87 LEU A C 1
ATOM 678 O O . LEU A 1 87 ? -5.823 -6.978 -4.472 1.00 97.06 87 LEU A O 1
ATOM 682 N N . ALA A 1 88 ? -7.407 -5.620 -3.634 1.00 96.69 88 ALA A N 1
ATOM 683 C CA . ALA A 1 88 ? -7.412 -4.652 -4.716 1.00 96.69 88 ALA A CA 1
ATOM 684 C C . ALA A 1 88 ? -7.291 -3.238 -4.134 1.00 96.69 88 ALA A C 1
ATOM 686 O O . ALA A 1 88 ? -7.849 -2.933 -3.075 1.00 96.69 88 ALA A O 1
ATOM 687 N N . ILE A 1 89 ? -6.534 -2.388 -4.824 1.00 97.69 89 ILE A N 1
ATOM 688 C CA . ILE A 1 89 ? -6.124 -1.057 -4.377 1.00 97.69 89 ILE A CA 1
ATOM 689 C C . ILE A 1 89 ? -6.324 -0.030 -5.491 1.00 97.69 89 ILE A C 1
ATOM 691 O O . ILE A 1 89 ? -6.186 -0.330 -6.673 1.00 97.69 89 ILE A O 1
ATOM 695 N N . ASN A 1 90 ? -6.645 1.204 -5.116 1.00 97.88 90 ASN A N 1
ATOM 696 C CA . ASN A 1 90 ? -6.685 2.337 -6.027 1.00 97.88 90 ASN A CA 1
ATOM 697 C C . ASN A 1 90 ? -6.112 3.558 -5.312 1.00 97.88 90 ASN A C 1
ATOM 699 O O . ASN A 1 90 ? -6.617 3.970 -4.268 1.00 97.88 90 ASN A O 1
ATOM 703 N N . CYS A 1 91 ? -5.055 4.125 -5.877 1.00 98.31 91 CYS A N 1
ATOM 704 C CA . CYS A 1 91 ? -4.537 5.413 -5.460 1.00 98.31 91 CYS A CA 1
ATOM 705 C C . CYS A 1 91 ? -5.380 6.498 -6.131 1.00 98.31 91 CYS A C 1
ATOM 707 O O . CYS A 1 91 ? -5.590 6.457 -7.343 1.00 98.31 91 CYS A O 1
ATOM 709 N N . ASN A 1 92 ? -5.855 7.471 -5.360 1.00 98.00 92 ASN A N 1
ATOM 710 C CA . ASN A 1 92 ? -6.559 8.640 -5.880 1.00 98.00 92 ASN A CA 1
ATOM 711 C C . ASN A 1 92 ? -6.243 9.881 -5.043 1.00 98.00 92 ASN A C 1
ATOM 713 O O . ASN A 1 92 ? -5.541 9.807 -4.036 1.00 98.00 92 ASN A O 1
ATOM 717 N N . GLN A 1 93 ? -6.789 11.032 -5.437 1.00 98.19 93 GLN A N 1
ATOM 718 C CA . GLN A 1 93 ? -6.490 12.312 -4.793 1.00 98.19 93 GLN A CA 1
ATOM 719 C C . GLN A 1 93 ? -6.726 12.322 -3.281 1.00 98.19 93 GLN A C 1
ATOM 721 O O . GLN A 1 93 ? -6.053 13.054 -2.572 1.00 98.19 93 GLN A O 1
ATOM 726 N N . ARG A 1 94 ? -7.645 11.511 -2.750 1.00 97.75 94 ARG A N 1
ATOM 727 C CA . ARG A 1 94 ? -7.930 11.487 -1.307 1.00 97.75 94 ARG A CA 1
ATOM 728 C C . ARG A 1 94 ? -6.900 10.660 -0.530 1.00 97.75 94 ARG A C 1
ATOM 730 O O . ARG A 1 94 ? -6.642 10.952 0.633 1.00 97.75 94 ARG A O 1
ATOM 737 N N . GLY A 1 95 ? -6.334 9.629 -1.154 1.00 98.19 95 GLY A N 1
ATOM 738 C CA . GLY A 1 95 ? -5.463 8.644 -0.518 1.00 98.19 95 GLY A CA 1
ATOM 739 C C . GLY A 1 95 ? -5.593 7.268 -1.173 1.00 98.19 95 GLY A C 1
ATOM 740 O O . GLY A 1 95 ? -5.748 7.157 -2.391 1.00 98.19 95 GLY A O 1
ATOM 741 N N . LEU A 1 96 ? -5.546 6.214 -0.358 1.00 98.62 96 LEU A N 1
ATOM 742 C CA . LEU A 1 96 ? -5.558 4.826 -0.819 1.00 98.62 96 LEU A CA 1
ATOM 743 C C . LEU A 1 96 ? -6.929 4.183 -0.579 1.00 98.62 96 LEU A C 1
ATOM 745 O O . LEU A 1 96 ? -7.335 3.998 0.566 1.00 98.62 96 LEU A O 1
ATOM 749 N N . ALA A 1 97 ? -7.638 3.804 -1.635 1.00 98.44 97 ALA A N 1
ATOM 750 C CA . ALA A 1 97 ? -8.812 2.944 -1.525 1.00 98.44 97 ALA A CA 1
ATOM 751 C C . ALA A 1 97 ? -8.384 1.475 -1.449 1.00 98.44 97 ALA A C 1
ATOM 753 O O . ALA A 1 97 ? -7.577 1.025 -2.263 1.00 98.44 97 ALA A O 1
ATOM 754 N N . LEU A 1 98 ? -8.950 0.735 -0.495 1.00 97.75 98 LEU A N 1
ATOM 755 C CA . LEU A 1 98 ? -8.700 -0.688 -0.278 1.00 97.75 98 LEU A CA 1
ATOM 756 C C . LEU A 1 98 ? -10.010 -1.467 -0.383 1.00 97.75 98 LEU A C 1
ATOM 758 O O . LEU A 1 98 ? -11.021 -1.054 0.184 1.00 97.75 98 LEU A O 1
ATOM 762 N N . ALA A 1 99 ? -10.000 -2.610 -1.063 1.00 96.38 99 ALA A N 1
ATOM 763 C CA . ALA A 1 99 ? -11.118 -3.547 -1.044 1.00 96.38 99 ALA A CA 1
ATOM 764 C C . ALA A 1 99 ? -10.646 -4.994 -1.198 1.00 96.38 99 ALA A C 1
ATOM 766 O O . ALA A 1 99 ? -9.522 -5.264 -1.632 1.00 96.38 99 ALA A O 1
ATOM 767 N N . TYR A 1 100 ? -11.538 -5.930 -0.886 1.00 95.31 100 TYR A N 1
ATOM 768 C CA . TYR A 1 100 ? -11.397 -7.324 -1.287 1.00 95.31 100 TYR A CA 1
ATOM 769 C C . TYR A 1 100 ? -12.503 -7.691 -2.285 1.00 95.31 100 TYR A C 1
ATOM 771 O O . TYR A 1 100 ? -13.663 -7.824 -1.892 1.00 95.31 100 TYR A O 1
ATOM 779 N N . PRO A 1 101 ? -12.179 -7.855 -3.582 1.00 90.38 101 PRO A N 1
ATOM 780 C CA . PRO A 1 101 ? -13.191 -8.126 -4.598 1.00 90.38 101 PRO A CA 1
ATOM 781 C C . PRO A 1 101 ? -13.670 -9.582 -4.581 1.00 90.38 101 PRO A C 1
ATOM 783 O O . PRO A 1 101 ? -14.728 -9.869 -5.134 1.00 90.38 101 PRO A O 1
ATOM 786 N N . GLY A 1 102 ? -12.916 -10.503 -3.963 1.00 84.75 102 GLY A N 1
ATOM 787 C CA . GLY A 1 102 ? -13.124 -11.947 -4.106 1.00 84.75 102 GLY A CA 1
ATOM 788 C C . GLY A 1 102 ? -14.511 -12.437 -3.690 1.00 84.75 102 GLY A C 1
ATOM 789 O O . GLY A 1 102 ? -15.043 -13.338 -4.329 1.00 84.75 102 GLY A O 1
ATOM 790 N N . SER A 1 103 ? -15.138 -11.811 -2.690 1.00 78.81 103 SER A N 1
ATOM 791 C CA . SER A 1 103 ? -16.508 -12.138 -2.259 1.00 78.81 103 SER A CA 1
ATOM 792 C C . SER A 1 103 ? -17.587 -11.774 -3.289 1.00 78.81 103 SER A C 1
ATOM 794 O O . SER A 1 103 ? -18.691 -12.311 -3.231 1.00 78.81 103 SER A O 1
ATOM 796 N N . GLY A 1 104 ? -17.277 -10.887 -4.239 1.00 80.75 104 GLY A N 1
ATOM 797 C CA . GLY A 1 104 ? -18.172 -10.458 -5.315 1.00 80.75 104 GLY A CA 1
ATOM 798 C C . GLY A 1 104 ? -17.855 -11.060 -6.684 1.00 80.75 104 GLY A C 1
ATOM 799 O O . GLY A 1 104 ? -18.543 -10.729 -7.649 1.00 80.75 104 GLY A O 1
ATOM 800 N N . ILE A 1 105 ? -16.826 -11.909 -6.799 1.00 85.25 105 ILE A N 1
ATOM 801 C CA . ILE A 1 105 ? -16.487 -12.570 -8.063 1.00 85.25 105 ILE A CA 1
ATOM 802 C C . ILE A 1 105 ? -17.418 -13.765 -8.261 1.00 85.25 105 ILE A C 1
ATOM 804 O O . ILE A 1 105 ? -17.448 -14.693 -7.455 1.00 85.25 105 ILE A O 1
ATOM 808 N N . VAL A 1 106 ? -18.151 -13.761 -9.372 1.00 84.06 106 VAL A N 1
ATOM 809 C CA . VAL A 1 106 ? -19.051 -14.848 -9.758 1.00 84.06 106 VAL A CA 1
ATOM 810 C C . VAL A 1 106 ? -18.474 -15.560 -10.972 1.00 84.06 106 VAL A C 1
ATOM 812 O O . VAL A 1 106 ? -18.377 -14.985 -12.054 1.00 84.06 106 VAL A O 1
ATOM 815 N N . GLY A 1 107 ? -18.100 -16.826 -10.792 1.00 85.75 107 GLY A N 1
ATOM 816 C CA . GLY A 1 107 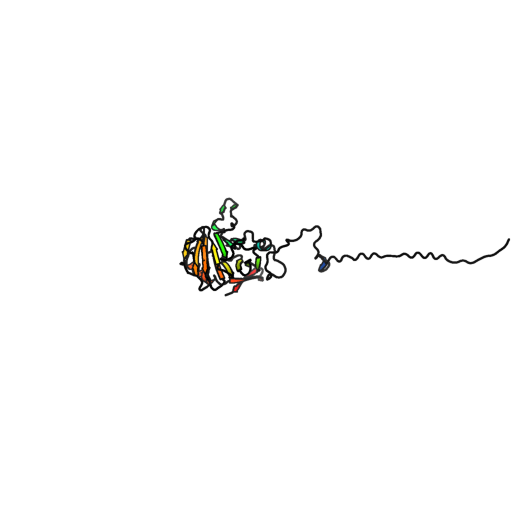? -17.791 -17.740 -11.888 1.00 85.75 107 GLY A CA 1
ATOM 817 C C . GLY A 1 107 ? -18.997 -18.628 -12.179 1.00 85.75 107 GLY A C 1
ATOM 818 O O . GLY A 1 107 ? -19.339 -19.478 -11.360 1.00 85.75 107 GLY A O 1
ATOM 819 N N . ALA A 1 108 ? -19.649 -18.448 -13.325 1.00 85.00 108 ALA A N 1
ATOM 820 C CA . ALA A 1 108 ? -20.776 -19.276 -13.754 1.00 85.00 108 ALA A CA 1
ATOM 821 C C . ALA A 1 108 ? -20.827 -19.349 -15.284 1.00 85.00 108 ALA A C 1
ATOM 823 O O . ALA A 1 108 ? -20.332 -18.460 -15.960 1.00 85.00 108 ALA A O 1
ATOM 824 N N . GLY A 1 109 ? -21.397 -20.416 -15.854 1.00 78.50 109 GLY A N 1
ATOM 825 C CA . GLY A 1 109 ? -21.732 -20.472 -17.288 1.00 78.50 109 GLY A CA 1
ATOM 826 C C . GLY A 1 109 ? -20.593 -20.141 -18.269 1.00 78.50 109 GLY A C 1
ATOM 827 O O . GLY A 1 109 ? -20.852 -19.524 -19.299 1.00 78.50 109 GLY A O 1
ATOM 828 N N . GLY A 1 110 ? -19.343 -20.493 -17.945 1.00 86.25 110 GLY A N 1
ATOM 829 C CA . GLY A 1 110 ? -18.172 -20.217 -18.792 1.00 86.25 110 GLY A CA 1
ATOM 830 C C . GLY A 1 110 ? -17.643 -18.778 -18.738 1.00 86.25 110 GLY A C 1
ATOM 831 O O . GLY A 1 110 ? -16.767 -18.434 -19.525 1.00 86.25 110 GLY A O 1
ATOM 832 N N . HIS A 1 111 ? -18.141 -17.945 -17.823 1.00 84.88 111 HIS A N 1
ATOM 833 C CA . HIS A 1 111 ? -17.694 -16.570 -17.626 1.00 84.88 111 HIS A CA 1
ATOM 834 C C . HIS A 1 111 ? -17.320 -16.298 -16.166 1.00 84.88 111 HIS A C 1
ATOM 836 O O . HIS A 1 111 ? -17.802 -16.948 -15.237 1.00 84.88 111 HIS A O 1
ATOM 842 N N . ILE A 1 112 ? -16.446 -15.310 -15.978 1.00 83.31 112 ILE A N 1
ATOM 843 C CA . ILE A 1 112 ? -16.086 -14.758 -14.674 1.00 83.31 112 ILE A CA 1
ATOM 844 C C . ILE A 1 112 ? -16.521 -13.297 -14.684 1.00 83.31 112 ILE A C 1
ATOM 846 O O . ILE A 1 112 ? -16.035 -12.512 -15.495 1.00 83.31 112 ILE A O 1
ATOM 850 N N . MET A 1 113 ? -17.436 -12.942 -13.787 1.00 81.88 113 MET A N 1
ATOM 851 C CA . MET A 1 113 ? -17.860 -11.566 -13.557 1.00 81.88 113 MET A CA 1
ATOM 852 C C . MET A 1 113 ? -17.230 -11.080 -12.260 1.00 81.88 113 MET A C 1
ATOM 854 O O . MET A 1 113 ? -17.512 -11.604 -11.186 1.00 81.88 113 MET A O 1
ATOM 858 N N . GLY A 1 114 ? -16.378 -10.069 -12.369 1.00 76.44 114 GLY A N 1
ATOM 859 C CA . GLY A 1 114 ? -15.812 -9.342 -11.242 1.00 76.44 114 GLY A CA 1
ATOM 860 C C . GLY A 1 114 ? -15.774 -7.859 -11.583 1.00 76.44 114 GLY A C 1
ATOM 861 O O . GLY A 1 114 ? -15.499 -7.491 -12.724 1.00 76.44 114 GLY A O 1
ATOM 862 N N . GLY A 1 115 ? -16.096 -7.008 -10.613 1.00 72.44 115 GLY A N 1
ATOM 863 C CA . GLY A 1 115 ? -15.941 -5.564 -10.756 1.00 72.44 115 GLY A CA 1
ATOM 864 C C . GLY A 1 115 ? -14.525 -5.126 -10.391 1.00 72.44 115 GLY A C 1
ATOM 865 O O . GLY A 1 115 ? -13.919 -5.683 -9.474 1.00 72.44 115 GLY A O 1
ATOM 866 N N . GLY A 1 116 ? -14.024 -4.092 -11.069 1.00 77.62 116 GLY A N 1
ATOM 867 C CA . GLY A 1 116 ? -12.937 -3.278 -10.527 1.00 77.62 116 GLY A CA 1
ATOM 868 C C . GLY A 1 116 ? -13.361 -2.613 -9.214 1.00 77.62 116 GLY A C 1
ATOM 869 O O . GLY A 1 116 ? -14.535 -2.649 -8.827 1.00 77.62 116 GLY A O 1
ATOM 870 N N . ILE A 1 117 ? -12.417 -1.993 -8.511 1.00 86.75 117 ILE A N 1
ATOM 871 C CA . ILE A 1 117 ? -12.756 -1.283 -7.277 1.00 86.75 117 ILE A CA 1
ATOM 872 C C . ILE A 1 117 ? -13.080 0.178 -7.580 1.00 86.75 117 ILE A C 1
ATOM 874 O O . ILE A 1 117 ? -12.372 0.844 -8.334 1.00 86.75 117 ILE A O 1
ATOM 878 N N . GLY A 1 118 ? -14.154 0.688 -6.979 1.00 86.62 118 GLY A N 1
ATOM 879 C CA . GLY A 1 118 ? -14.445 2.119 -7.016 1.00 86.62 118 GLY A CA 1
ATOM 880 C C . GLY A 1 118 ? -13.423 2.916 -6.202 1.00 86.62 118 GLY A C 1
ATOM 881 O O . GLY A 1 118 ? -12.736 2.368 -5.339 1.00 86.62 118 GLY A O 1
ATOM 882 N N . GLU A 1 119 ? -13.386 4.231 -6.404 1.00 90.38 119 GLU A N 1
ATOM 883 C CA . GLU A 1 119 ? -12.451 5.149 -5.731 1.00 90.38 119 GLU A CA 1
ATOM 884 C C . GLU A 1 119 ? -12.591 5.217 -4.198 1.00 90.38 119 GLU A C 1
ATOM 886 O O . GLU A 1 119 ? -11.862 5.957 -3.538 1.00 90.38 119 GLU A O 1
ATOM 891 N N . THR A 1 120 ? -13.573 4.534 -3.612 1.00 93.69 120 THR A N 1
ATOM 892 C CA . THR A 1 120 ? -13.762 4.435 -2.158 1.00 93.69 120 THR A CA 1
ATOM 893 C C . THR A 1 120 ? -13.414 3.060 -1.603 1.00 93.69 120 THR A C 1
ATOM 895 O O . THR A 1 120 ? -13.297 2.933 -0.388 1.00 93.69 120 THR A O 1
ATOM 898 N N . GLY A 1 121 ? -13.283 2.044 -2.466 1.00 94.75 121 GLY A N 1
ATOM 899 C CA . GLY A 1 121 ? -13.109 0.651 -2.061 1.00 94.75 121 GLY A CA 1
ATOM 900 C C . GLY A 1 121 ? -14.171 0.184 -1.059 1.00 94.75 121 GLY A C 1
ATOM 901 O O . GLY A 1 121 ? -15.313 0.654 -1.069 1.00 94.75 121 GLY A O 1
ATOM 902 N N . ASP A 1 122 ? -13.767 -0.728 -0.179 1.00 96.56 122 ASP A N 1
ATOM 903 C CA . ASP A 1 122 ? -14.473 -1.017 1.069 1.00 96.56 122 ASP A CA 1
ATOM 904 C C . ASP A 1 122 ? -14.228 0.110 2.082 1.00 96.56 122 ASP A C 1
ATOM 906 O O . ASP A 1 122 ? -15.154 0.536 2.781 1.00 96.56 122 ASP A O 1
ATOM 910 N N . PHE A 1 123 ? -13.006 0.649 2.107 1.00 98.25 123 PHE A N 1
ATOM 911 C CA . PHE A 1 123 ? -12.671 1.871 2.828 1.00 98.25 123 PHE A CA 1
ATOM 912 C C . PHE A 1 123 ? -11.472 2.602 2.222 1.00 98.25 123 PHE A C 1
ATOM 914 O O . PHE A 1 123 ? -10.681 2.051 1.456 1.00 98.25 123 PHE A O 1
ATOM 921 N N . LEU A 1 124 ? -11.335 3.864 2.620 1.00 98.62 124 LEU A N 1
ATOM 922 C CA . LEU A 1 124 ? -10.205 4.721 2.296 1.00 98.62 124 LEU A CA 1
ATOM 923 C C . LEU A 1 124 ? -9.239 4.817 3.475 1.00 98.62 124 LEU A C 1
ATOM 925 O O . LEU A 1 124 ? -9.670 5.055 4.602 1.00 98.62 124 LEU A O 1
ATOM 929 N N . VAL A 1 125 ? -7.945 4.729 3.186 1.00 98.75 125 VAL A N 1
ATOM 930 C CA . VAL A 1 125 ? -6.848 5.128 4.067 1.00 98.75 125 VAL A CA 1
ATOM 931 C C . VAL A 1 125 ? -6.437 6.554 3.699 1.00 98.75 125 VAL A C 1
ATOM 933 O O . VAL A 1 125 ? -6.028 6.823 2.568 1.00 98.75 125 VAL A O 1
ATOM 936 N N . LEU A 1 126 ? -6.585 7.473 4.649 1.00 98.69 126 LEU A N 1
ATOM 937 C CA . LEU A 1 126 ? -6.492 8.920 4.464 1.00 98.69 126 LEU A CA 1
ATOM 938 C C . LEU A 1 126 ? -5.544 9.561 5.489 1.00 98.69 126 LEU A C 1
ATOM 940 O O . LEU A 1 126 ? -5.161 8.951 6.491 1.00 98.69 126 LEU A O 1
ATOM 944 N N . HIS A 1 127 ? -5.227 10.832 5.252 1.00 98.62 127 HIS A N 1
ATOM 945 C CA . HIS A 1 127 ? -4.418 11.674 6.128 1.00 98.62 127 HIS A CA 1
ATOM 946 C C . HIS A 1 127 ? -5.270 12.790 6.752 1.00 98.62 127 HIS A C 1
ATOM 948 O O . HIS A 1 127 ? -5.972 13.502 6.038 1.00 98.62 127 HIS A O 1
ATOM 954 N N . SER A 1 128 ? -5.195 12.999 8.072 1.00 98.31 128 SER A N 1
ATOM 955 C CA . SER A 1 128 ? -6.099 13.931 8.775 1.00 98.31 128 SER A CA 1
ATOM 956 C C . SER A 1 128 ? -6.010 15.393 8.324 1.00 98.31 128 SER A C 1
ATOM 958 O O . SER A 1 128 ? -6.996 16.117 8.414 1.00 98.31 128 SER A O 1
ATOM 960 N N . ASN A 1 129 ? -4.836 15.830 7.860 1.00 97.94 129 ASN A N 1
ATOM 961 C CA . ASN A 1 129 ? -4.570 17.233 7.513 1.00 97.94 129 ASN A CA 1
ATOM 962 C C . ASN A 1 129 ? -4.514 17.486 5.998 1.00 97.94 129 ASN A C 1
ATOM 964 O O . ASN A 1 129 ? -4.261 18.610 5.574 1.00 97.94 129 ASN A O 1
ATOM 968 N N . VAL A 1 130 ? -4.725 16.456 5.170 1.00 98.31 130 VAL A N 1
ATOM 969 C CA . VAL A 1 130 ? -4.668 16.579 3.707 1.00 98.31 130 VAL A CA 1
ATOM 970 C C . VAL A 1 130 ? -5.957 16.027 3.116 1.00 98.31 130 VAL A C 1
ATOM 972 O O . VAL A 1 130 ? -6.193 14.825 3.145 1.00 98.31 130 VAL A O 1
ATOM 975 N N . ALA A 1 131 ? -6.793 16.918 2.583 1.00 97.25 131 ALA A N 1
ATOM 976 C CA . ALA A 1 131 ? -8.030 16.528 1.907 1.00 97.25 131 ALA A CA 1
ATOM 977 C C . ALA A 1 131 ? -7.765 15.948 0.508 1.00 97.25 131 ALA A C 1
ATOM 979 O O . ALA A 1 131 ? -8.423 14.991 0.103 1.00 97.25 131 ALA A O 1
ATOM 980 N N . GLU A 1 132 ? -6.802 16.537 -0.209 1.00 98.25 132 GLU A N 1
ATOM 981 C CA . GLU A 1 132 ? -6.418 16.142 -1.562 1.00 98.25 132 GLU A CA 1
ATOM 982 C C . GLU A 1 132 ? -4.899 16.237 -1.752 1.00 98.25 132 GLU A C 1
ATOM 984 O O . GLU A 1 132 ? -4.278 17.270 -1.466 1.00 98.25 132 GLU A O 1
ATOM 989 N N . PHE A 1 133 ? -4.322 15.149 -2.247 1.00 98.62 133 PHE A N 1
ATOM 990 C CA . PHE A 1 133 ? -2.941 15.011 -2.673 1.00 98.62 133 PHE A CA 1
ATOM 991 C C . PHE A 1 133 ? -2.801 15.346 -4.163 1.00 98.62 133 PHE A C 1
ATOM 993 O O . PHE A 1 133 ? -3.658 14.964 -4.969 1.00 98.62 133 PHE A O 1
ATOM 1000 N N . PRO A 1 134 ? -1.717 16.036 -4.553 1.00 98.31 134 PRO A N 1
ATOM 1001 C CA . PRO A 1 134 ? -1.502 16.448 -5.934 1.00 98.31 134 PRO A CA 1
ATOM 1002 C C . PRO A 1 134 ? -1.256 15.267 -6.874 1.00 98.31 134 PRO A C 1
ATOM 1004 O O . PRO A 1 134 ? -1.679 15.335 -8.019 1.00 98.31 134 PRO A O 1
ATOM 1007 N N . ASP A 1 135 ? -0.596 14.210 -6.409 1.00 98.62 135 ASP A N 1
ATOM 1008 C CA . ASP A 1 135 ? -0.305 12.985 -7.150 1.00 98.62 135 ASP A CA 1
ATOM 1009 C C . ASP A 1 135 ? -0.032 11.824 -6.172 1.00 98.62 135 ASP A C 1
ATOM 1011 O O . ASP A 1 135 ? -0.049 12.000 -4.947 1.00 98.62 135 ASP A O 1
ATOM 1015 N N . THR A 1 136 ? 0.181 10.627 -6.715 1.00 98.69 136 THR A N 1
ATOM 1016 C CA . THR A 1 136 ? 0.807 9.507 -6.002 1.00 98.69 136 THR A CA 1
ATOM 1017 C C . THR A 1 136 ? 2.051 9.086 -6.761 1.00 98.69 136 THR A C 1
ATOM 1019 O O . THR A 1 136 ? 2.041 9.062 -7.987 1.00 98.69 136 THR A O 1
ATOM 1022 N N . ARG A 1 137 ? 3.127 8.751 -6.050 1.00 98.69 137 ARG A N 1
ATOM 1023 C CA . ARG A 1 137 ? 4.412 8.399 -6.663 1.00 98.69 137 ARG A CA 1
ATOM 1024 C C . ARG A 1 137 ? 4.940 7.070 -6.157 1.00 98.69 137 ARG A C 1
ATOM 1026 O O . ARG A 1 137 ? 4.789 6.745 -4.981 1.00 98.69 137 ARG A O 1
ATOM 1033 N N . LEU A 1 138 ? 5.636 6.338 -7.022 1.00 98.62 138 LEU A N 1
ATOM 1034 C CA . LEU A 1 138 ? 6.446 5.195 -6.615 1.00 98.62 138 LEU A CA 1
ATOM 1035 C C . LEU A 1 138 ? 7.617 5.676 -5.747 1.00 98.62 138 LEU A C 1
ATOM 1037 O O . LEU A 1 138 ? 8.507 6.393 -6.218 1.00 98.62 138 LEU A O 1
ATOM 1041 N N . ALA A 1 139 ? 7.603 5.295 -4.475 1.00 98.25 139 ALA A N 1
ATOM 1042 C CA . ALA A 1 139 ? 8.639 5.646 -3.512 1.00 98.25 139 ALA A CA 1
ATOM 1043 C C . ALA A 1 139 ? 9.686 4.549 -3.338 1.00 98.25 139 ALA A C 1
ATOM 1045 O O . ALA A 1 139 ? 10.843 4.875 -3.093 1.00 98.25 139 ALA A O 1
ATOM 1046 N N . ASP A 1 140 ? 9.285 3.287 -3.491 1.00 98.00 140 ASP A N 1
ATOM 1047 C CA . ASP A 1 140 ? 10.176 2.132 -3.415 1.00 98.00 140 ASP A CA 1
ATOM 1048 C C . ASP A 1 140 ? 9.572 0.927 -4.150 1.00 98.00 140 ASP A C 1
ATOM 1050 O O . ASP A 1 140 ? 8.351 0.877 -4.341 1.00 98.00 140 ASP A O 1
ATOM 1054 N N . TYR A 1 141 ? 10.402 -0.036 -4.549 1.00 97.81 141 TYR A N 1
ATOM 1055 C CA . TYR A 1 141 ? 9.962 -1.314 -5.109 1.00 97.81 141 TYR A CA 1
ATOM 1056 C C . TYR A 1 141 ? 11.021 -2.409 -4.959 1.00 97.81 141 TYR A C 1
ATOM 1058 O O . TYR A 1 141 ? 12.218 -2.151 -4.912 1.00 97.81 141 TYR A O 1
ATOM 1066 N N . SER A 1 142 ? 10.550 -3.649 -4.964 1.00 97.44 142 SER A N 1
ATOM 1067 C CA . SER A 1 142 ? 11.362 -4.866 -4.984 1.00 97.44 142 SER A CA 1
ATOM 1068 C C . SER A 1 142 ? 10.707 -5.904 -5.904 1.00 97.44 142 SER A C 1
ATOM 1070 O O . SER A 1 142 ? 9.850 -5.542 -6.715 1.00 97.44 142 SER A O 1
ATOM 1072 N N . ASP A 1 143 ? 11.089 -7.182 -5.825 1.00 97.50 143 ASP A N 1
ATOM 1073 C CA . ASP A 1 143 ? 10.656 -8.182 -6.808 1.00 97.50 143 ASP A CA 1
ATOM 1074 C C . ASP A 1 143 ? 9.122 -8.346 -6.893 1.00 97.50 143 ASP A C 1
ATOM 1076 O O . ASP A 1 143 ? 8.594 -8.614 -7.975 1.00 97.50 143 ASP A O 1
ATOM 1080 N N . TRP A 1 144 ? 8.378 -8.184 -5.789 1.00 97.50 144 TRP A N 1
ATOM 1081 C CA . TRP A 1 144 ? 6.903 -8.225 -5.820 1.00 97.50 144 TRP A CA 1
ATOM 1082 C C . TRP A 1 144 ? 6.183 -7.268 -4.855 1.00 97.50 144 TRP A C 1
ATOM 1084 O O . TRP A 1 144 ? 4.953 -7.344 -4.738 1.00 97.50 144 TRP A O 1
ATOM 1094 N N . PHE A 1 145 ? 6.905 -6.355 -4.200 1.00 98.56 145 PHE A N 1
ATOM 1095 C CA . PHE A 1 145 ? 6.354 -5.300 -3.337 1.00 98.56 145 PHE A CA 1
ATOM 1096 C C . PHE A 1 145 ? 6.662 -3.904 -3.875 1.00 98.56 145 PHE A C 1
ATOM 1098 O O . PHE A 1 145 ? 7.693 -3.687 -4.508 1.00 98.56 145 PHE A O 1
ATOM 1105 N N . ILE A 1 146 ? 5.781 -2.950 -3.576 1.00 98.62 146 ILE A N 1
ATOM 1106 C CA . ILE A 1 146 ? 5.968 -1.526 -3.868 1.00 98.62 146 ILE A CA 1
ATOM 1107 C C . ILE A 1 146 ? 5.573 -0.664 -2.676 1.00 98.62 146 ILE A C 1
ATOM 1109 O O . ILE A 1 146 ? 4.748 -1.070 -1.858 1.00 98.62 146 ILE A O 1
ATOM 1113 N N . THR A 1 147 ? 6.091 0.561 -2.644 1.00 98.81 147 THR A N 1
ATOM 1114 C CA . THR A 1 147 ? 5.628 1.630 -1.757 1.00 98.81 147 THR A CA 1
ATOM 1115 C C . THR A 1 147 ? 5.063 2.782 -2.582 1.00 98.81 147 THR A C 1
ATOM 1117 O O . THR A 1 147 ? 5.789 3.425 -3.341 1.00 98.81 147 THR A O 1
ATOM 1120 N N . ALA A 1 148 ? 3.774 3.070 -2.408 1.00 98.75 148 ALA A N 1
ATOM 1121 C CA . ALA A 1 148 ? 3.114 4.247 -2.967 1.00 98.75 148 ALA A CA 1
ATOM 1122 C C . ALA A 1 148 ? 3.185 5.413 -1.970 1.00 98.75 148 ALA A C 1
ATOM 1124 O O . ALA A 1 148 ? 2.811 5.249 -0.809 1.00 98.75 148 ALA A O 1
ATOM 1125 N N . GLU A 1 149 ? 3.650 6.585 -2.403 1.00 98.88 149 GLU A N 1
ATOM 1126 C CA . GLU A 1 149 ? 3.692 7.810 -1.597 1.00 98.88 149 GLU A CA 1
ATOM 1127 C C . GLU A 1 149 ? 2.658 8.829 -2.074 1.00 98.88 149 GLU A C 1
ATOM 1129 O O . GLU A 1 149 ? 2.642 9.227 -3.237 1.00 98.88 149 GLU A O 1
ATOM 1134 N N . PHE A 1 150 ? 1.861 9.308 -1.125 1.00 98.81 150 PHE A N 1
ATOM 1135 C CA . PHE A 1 150 ? 1.037 10.502 -1.219 1.00 98.81 150 PHE A CA 1
ATOM 1136 C C . PHE A 1 150 ? 1.713 11.596 -0.393 1.00 98.81 150 PHE A C 1
ATOM 1138 O O . PHE A 1 150 ? 1.944 11.407 0.805 1.00 98.81 150 PHE A O 1
ATOM 1145 N N . ARG A 1 151 ? 2.040 12.739 -1.001 1.00 98.56 151 ARG A N 1
ATOM 1146 C CA . ARG A 1 151 ? 2.734 13.836 -0.310 1.00 98.56 151 ARG A CA 1
ATOM 1147 C C . ARG A 1 151 ? 2.152 15.192 -0.674 1.00 98.56 151 ARG A C 1
ATOM 1149 O O . ARG A 1 151 ? 1.896 15.477 -1.839 1.00 98.56 151 ARG A O 1
ATOM 1156 N N . LYS A 1 152 ? 1.974 16.043 0.334 1.00 98.38 152 LYS A N 1
ATOM 1157 C CA . LYS A 1 152 ? 1.672 17.466 0.177 1.00 98.38 152 LYS A CA 1
ATOM 1158 C C . LYS A 1 152 ? 2.484 18.227 1.214 1.00 98.38 152 LYS A C 1
ATOM 1160 O O . LYS A 1 152 ? 2.216 18.103 2.407 1.00 98.38 152 LYS A O 1
ATOM 1165 N N . GLU A 1 153 ? 3.476 18.981 0.744 1.00 96.56 153 GLU A N 1
ATOM 1166 C CA . GLU A 1 153 ? 4.465 19.638 1.610 1.00 96.56 153 GLU A CA 1
ATOM 1167 C C . GLU A 1 153 ? 5.127 18.600 2.546 1.00 96.56 153 GLU A C 1
ATOM 1169 O O . GLU A 1 153 ? 5.563 17.537 2.091 1.00 96.56 153 GLU A O 1
ATOM 1174 N N . GLU A 1 154 ? 5.158 18.872 3.850 1.00 96.06 154 GLU A N 1
ATOM 1175 C CA . GLU A 1 154 ? 5.724 17.981 4.869 1.00 96.06 154 GLU A CA 1
ATOM 1176 C C . GLU A 1 154 ? 4.794 16.813 5.248 1.00 96.06 154 GLU A C 1
ATOM 1178 O O . GLU A 1 154 ? 5.238 15.835 5.852 1.00 96.06 154 GLU A O 1
ATOM 1183 N N . SER A 1 155 ? 3.506 16.881 4.887 1.00 98.44 155 SER A N 1
ATOM 1184 C CA . SER A 1 155 ? 2.541 15.817 5.183 1.00 98.44 155 SER A CA 1
ATOM 1185 C C . SER A 1 155 ? 2.648 14.681 4.174 1.00 98.44 155 SER A C 1
ATOM 1187 O O . SER A 1 155 ? 2.618 14.911 2.960 1.00 98.44 155 SER A O 1
ATOM 1189 N N . PHE A 1 156 ? 2.716 13.441 4.659 1.00 98.62 156 PHE A N 1
ATOM 1190 C CA . PHE A 1 156 ? 2.785 12.270 3.790 1.00 98.62 156 PHE A CA 1
ATOM 1191 C C . PHE A 1 156 ? 2.040 11.057 4.338 1.00 98.62 156 PHE A C 1
ATOM 1193 O O . PHE A 1 156 ? 1.950 10.845 5.546 1.00 98.62 156 PHE A O 1
ATOM 1200 N N . LEU A 1 157 ? 1.580 10.220 3.413 1.00 98.81 157 LEU A N 1
ATOM 1201 C CA . LEU A 1 157 ? 1.114 8.857 3.639 1.00 98.81 157 LEU A CA 1
ATOM 1202 C C . LEU A 1 157 ? 1.868 7.947 2.663 1.00 98.81 157 LEU A C 1
ATOM 1204 O O . LEU A 1 157 ? 1.828 8.163 1.455 1.00 98.81 157 LEU A O 1
ATOM 1208 N N . ARG A 1 158 ? 2.566 6.940 3.180 1.00 98.75 158 ARG A N 1
ATOM 1209 C CA . ARG A 1 158 ? 3.214 5.890 2.389 1.00 98.75 158 ARG A CA 1
ATOM 1210 C C . ARG A 1 158 ? 2.546 4.563 2.681 1.00 98.75 158 ARG A C 1
ATOM 1212 O O . ARG A 1 158 ? 2.413 4.215 3.851 1.00 98.75 158 ARG A O 1
ATOM 1219 N N . SER A 1 159 ? 2.192 3.826 1.640 1.00 98.81 159 SER A N 1
ATOM 1220 C CA . SER A 1 159 ? 1.553 2.518 1.749 1.00 98.81 159 SER A CA 1
ATOM 1221 C C . SER A 1 159 ? 2.364 1.482 0.984 1.00 98.81 159 SER A C 1
ATOM 1223 O O . SER A 1 159 ? 2.550 1.608 -0.226 1.00 98.81 159 SER A O 1
ATOM 1225 N N . THR A 1 160 ? 2.830 0.462 1.696 1.00 98.88 160 THR A N 1
ATOM 1226 C CA . THR A 1 160 ? 3.651 -0.630 1.177 1.00 98.88 160 THR A CA 1
ATOM 1227 C C . THR A 1 160 ? 2.826 -1.906 1.100 1.00 98.88 160 THR A C 1
ATOM 1229 O O . THR A 1 160 ? 2.247 -2.352 2.095 1.00 98.88 160 THR A O 1
ATOM 1232 N N . PHE A 1 161 ? 2.743 -2.477 -0.097 1.00 98.81 161 PHE A N 1
ATOM 1233 C CA . PHE A 1 161 ? 1.921 -3.644 -0.400 1.00 98.81 161 PHE A CA 1
ATOM 1234 C C . PHE A 1 161 ? 2.487 -4.403 -1.602 1.00 98.81 161 PHE A C 1
ATOM 1236 O O . PHE A 1 161 ? 3.263 -3.868 -2.394 1.00 98.81 161 PHE A O 1
ATOM 1243 N N . GLY A 1 162 ? 2.089 -5.662 -1.753 1.00 98.25 162 GLY A N 1
ATOM 1244 C CA . GLY A 1 162 ? 2.595 -6.512 -2.821 1.00 98.25 162 GLY A CA 1
ATOM 1245 C C . GLY A 1 162 ? 1.796 -7.790 -2.995 1.00 98.25 162 GLY A C 1
ATOM 1246 O O . GLY A 1 162 ? 0.913 -8.110 -2.197 1.00 98.25 162 GLY A O 1
ATOM 1247 N N . HIS A 1 163 ? 2.106 -8.523 -4.059 1.00 97.50 163 HIS A N 1
ATOM 1248 C CA . HIS A 1 163 ? 1.448 -9.794 -4.349 1.00 97.50 163 HIS A CA 1
ATOM 1249 C C . HIS A 1 163 ? 1.684 -10.816 -3.229 1.00 97.50 163 HIS A C 1
ATOM 1251 O O . HIS A 1 163 ? 2.790 -10.955 -2.711 1.00 97.50 163 HIS A O 1
ATOM 1257 N N . GLY A 1 164 ? 0.637 -11.565 -2.884 1.00 96.25 164 GLY A N 1
ATOM 1258 C CA . GLY A 1 164 ? 0.681 -12.608 -1.860 1.00 96.25 164 GLY A CA 1
ATOM 1259 C C . GLY A 1 164 ? 0.648 -12.083 -0.423 1.00 96.25 164 GLY A C 1
ATOM 1260 O O . GLY A 1 164 ? 0.750 -12.883 0.505 1.00 96.25 164 GLY A O 1
ATOM 1261 N N . SER A 1 165 ? 0.491 -10.772 -0.221 1.00 98.00 165 SER A N 1
ATOM 1262 C CA . SER A 1 165 ? 0.416 -10.163 1.106 1.00 98.00 165 SER A CA 1
ATOM 1263 C C . SER A 1 165 ? -1.009 -9.759 1.455 1.00 98.00 165 SER A C 1
ATOM 1265 O O . SER A 1 165 ? -1.590 -8.931 0.754 1.00 98.00 165 SER A O 1
ATOM 1267 N N . PRO A 1 166 ? -1.574 -10.246 2.572 1.00 98.31 166 PRO A N 1
ATOM 1268 C CA . PRO A 1 166 ? -2.841 -9.727 3.068 1.00 98.31 166 PRO A CA 1
ATOM 1269 C C . PRO A 1 166 ? -2.681 -8.375 3.782 1.00 98.31 166 PRO A C 1
ATOM 1271 O O . PRO A 1 166 ? -3.690 -7.783 4.155 1.00 98.31 166 PRO A O 1
ATOM 1274 N N . TYR A 1 167 ? -1.447 -7.901 3.994 1.00 98.81 167 TYR A N 1
ATOM 1275 C CA . TYR A 1 167 ? -1.125 -6.674 4.720 1.00 98.81 167 TYR A CA 1
ATOM 1276 C C . TYR A 1 167 ? -0.854 -5.500 3.781 1.00 98.81 167 TYR A C 1
ATOM 1278 O O . TYR A 1 167 ? -0.157 -5.643 2.773 1.00 98.81 167 TYR A O 1
ATOM 1286 N N . VAL A 1 168 ? -1.320 -4.323 4.198 1.00 98.81 168 VAL A N 1
ATOM 1287 C CA . VAL A 1 168 ? -0.852 -3.020 3.721 1.00 98.81 168 VAL A CA 1
ATOM 1288 C C . VAL A 1 168 ? -0.205 -2.301 4.895 1.00 98.81 168 VAL A C 1
ATOM 1290 O O . VAL A 1 168 ? -0.882 -1.915 5.854 1.00 98.81 168 VAL A O 1
ATOM 1293 N N . PHE A 1 169 ? 1.108 -2.126 4.813 1.00 98.75 169 PHE A N 1
ATOM 1294 C CA . PHE A 1 169 ? 1.899 -1.443 5.828 1.00 98.75 169 PHE A CA 1
ATOM 1295 C C . PHE A 1 169 ? 1.919 0.049 5.531 1.00 98.75 169 PHE A C 1
ATOM 1297 O O . PHE A 1 169 ? 2.202 0.445 4.404 1.00 98.75 169 PHE A O 1
ATOM 1304 N N . ASN A 1 170 ? 1.628 0.894 6.517 1.00 98.75 170 ASN A N 1
ATOM 1305 C CA . ASN A 1 170 ? 1.536 2.332 6.300 1.00 98.75 170 ASN A CA 1
ATOM 1306 C C . ASN A 1 170 ? 2.519 3.097 7.183 1.00 98.75 170 ASN A C 1
ATOM 1308 O O . ASN A 1 170 ? 2.668 2.815 8.376 1.00 98.75 170 ASN A O 1
ATOM 1312 N N . ARG A 1 171 ? 3.156 4.111 6.597 1.00 98.38 171 ARG A N 1
ATOM 1313 C CA . ARG A 1 171 ? 3.902 5.154 7.306 1.00 98.38 171 ARG A CA 1
ATOM 1314 C C . ARG A 1 171 ? 3.221 6.499 7.070 1.00 98.38 171 ARG A C 1
ATOM 1316 O O . ARG A 1 171 ? 2.736 6.765 5.973 1.00 98.38 171 ARG A O 1
ATOM 1323 N N . ILE A 1 172 ? 3.186 7.349 8.086 1.00 98.50 172 ILE A N 1
ATOM 1324 C CA . ILE A 1 172 ? 2.496 8.640 8.046 1.00 98.50 172 ILE A CA 1
ATOM 1325 C C . ILE A 1 172 ? 3.295 9.707 8.796 1.00 98.50 172 ILE A C 1
ATOM 1327 O O . ILE A 1 172 ? 3.935 9.412 9.806 1.00 98.50 172 ILE A O 1
ATOM 1331 N N . GLY A 1 173 ? 3.242 10.949 8.323 1.00 98.38 173 GLY A N 1
ATOM 1332 C CA . GLY A 1 173 ? 3.842 12.101 8.992 1.00 98.38 173 GLY A CA 1
ATOM 1333 C C . GLY A 1 173 ? 3.092 13.385 8.659 1.00 98.38 173 GLY A C 1
ATOM 1334 O O . GLY A 1 173 ? 2.503 13.490 7.589 1.00 98.38 173 GLY A O 1
ATOM 1335 N N . GLY A 1 174 ? 3.099 14.353 9.578 1.00 97.69 174 GLY A N 1
ATOM 1336 C CA . GLY A 1 174 ? 2.366 15.617 9.418 1.00 97.69 174 GLY A CA 1
ATOM 1337 C C . GLY A 1 174 ? 0.870 15.545 9.758 1.00 97.69 174 GLY A C 1
ATOM 1338 O O . GLY A 1 174 ? 0.143 16.509 9.521 1.00 97.69 174 GLY A O 1
ATOM 1339 N N . GLY A 1 175 ? 0.394 14.439 10.340 1.00 97.75 175 GLY A N 1
ATOM 1340 C CA . GLY A 1 175 ? -1.003 14.237 10.729 1.00 97.75 175 GLY A CA 1
ATOM 1341 C C . GLY A 1 175 ? -1.270 12.832 11.269 1.00 97.75 175 GLY A C 1
ATOM 1342 O O . GLY A 1 175 ? -0.343 12.086 11.577 1.00 97.75 175 GLY A O 1
ATOM 1343 N N . ASN A 1 176 ? -2.551 12.484 11.392 1.00 98.44 176 ASN A N 1
ATOM 1344 C CA . ASN A 1 176 ? -3.013 11.200 11.919 1.00 98.44 176 ASN A CA 1
ATOM 1345 C C . ASN A 1 176 ? -3.592 10.306 10.806 1.00 98.44 176 ASN A C 1
ATOM 1347 O O . ASN A 1 176 ? -4.219 10.836 9.878 1.00 98.44 176 ASN A O 1
ATOM 1351 N N . PRO A 1 177 ? -3.461 8.968 10.913 1.00 98.31 177 PRO A N 1
ATOM 1352 C CA . PRO A 1 177 ? -4.189 8.026 10.069 1.00 98.31 177 PRO A CA 1
ATOM 1353 C C . PRO A 1 177 ? -5.696 8.187 10.214 1.00 98.31 177 PRO A C 1
ATOM 1355 O O . PRO A 1 177 ? -6.210 8.254 11.334 1.00 98.31 177 PRO A O 1
ATOM 1358 N N . VAL A 1 178 ? -6.404 8.175 9.087 1.00 98.75 178 VAL A N 1
ATOM 1359 C CA . VAL A 1 178 ? -7.867 8.173 9.053 1.00 98.75 178 VAL A CA 1
ATOM 1360 C C . VAL A 1 178 ? -8.351 7.029 8.167 1.00 98.75 178 VAL A C 1
ATOM 1362 O O . VAL A 1 178 ? -7.998 6.972 6.994 1.00 98.75 178 VAL A O 1
ATOM 1365 N N . LEU A 1 179 ? -9.184 6.135 8.701 1.00 98.75 179 LEU A N 1
ATOM 1366 C CA . LEU A 1 179 ? -9.926 5.163 7.898 1.00 98.75 179 LEU A CA 1
ATOM 1367 C C . LEU A 1 179 ? -11.353 5.662 7.707 1.00 98.75 179 LEU A C 1
ATOM 1369 O O . LEU A 1 179 ? -12.069 5.881 8.684 1.00 98.75 179 LEU A O 1
ATOM 1373 N N . LYS A 1 180 ? -11.770 5.854 6.456 1.00 98.62 180 LYS A N 1
ATOM 1374 C CA . LYS A 1 180 ? -13.118 6.322 6.119 1.00 98.62 180 LYS A CA 1
ATOM 1375 C C . LYS A 1 180 ? -13.896 5.233 5.398 1.00 98.62 180 LYS A C 1
ATOM 1377 O O . LYS A 1 180 ? -13.516 4.801 4.312 1.00 98.62 180 LYS A O 1
ATOM 1382 N N . PHE A 1 181 ? -15.023 4.862 5.985 1.00 98.19 181 PHE A N 1
ATOM 1383 C CA . PHE A 1 181 ? -15.933 3.842 5.483 1.00 98.19 181 PHE A CA 1
ATOM 1384 C C . PHE A 1 181 ? -17.180 4.498 4.871 1.00 98.19 181 PHE A C 1
ATOM 1386 O O . PHE A 1 181 ? -17.630 5.559 5.321 1.00 98.19 181 PHE A O 1
ATOM 1393 N N . ALA A 1 182 ? -17.778 3.858 3.861 1.00 94.94 182 ALA A N 1
ATOM 1394 C CA . ALA A 1 182 ? -19.056 4.311 3.297 1.00 94.94 182 ALA A CA 1
ATOM 1395 C C . ALA A 1 182 ? -20.192 4.234 4.336 1.00 94.94 182 ALA A C 1
ATOM 1397 O O . ALA A 1 182 ? -21.009 5.145 4.454 1.00 94.94 182 ALA A O 1
ATOM 1398 N N . HIS A 1 183 ? -20.182 3.172 5.143 1.00 94.94 183 HIS A N 1
ATOM 1399 C CA . HIS A 1 183 ? -21.075 2.961 6.277 1.00 94.94 183 HIS A CA 1
ATOM 1400 C C . HIS A 1 183 ? -20.262 2.560 7.504 1.00 94.94 183 HIS A C 1
ATOM 1402 O O . HIS A 1 183 ? -19.142 2.072 7.370 1.00 94.94 183 HIS A O 1
ATOM 1408 N N . LYS A 1 184 ? -20.833 2.737 8.699 1.00 97.12 184 LYS A N 1
ATOM 1409 C CA . LYS A 1 184 ? -20.208 2.272 9.941 1.00 97.12 184 LYS A CA 1
ATOM 1410 C C . LYS A 1 184 ? -19.875 0.771 9.823 1.00 97.12 184 LYS A C 1
ATOM 1412 O O . LYS A 1 184 ? -20.799 -0.004 9.560 1.00 97.12 184 LYS A O 1
ATOM 1417 N N . PRO A 1 185 ? -18.611 0.358 10.015 1.00 97.94 185 PRO A N 1
ATOM 1418 C CA . PRO A 1 185 ? -18.249 -1.052 9.990 1.00 97.94 185 PRO A CA 1
ATOM 1419 C C . PRO A 1 185 ? -18.826 -1.791 11.204 1.00 97.94 185 PRO A C 1
ATOM 1421 O O . PRO A 1 185 ? -19.134 -1.187 12.234 1.00 97.94 185 PRO A O 1
ATOM 1424 N N . ILE A 1 186 ? -18.940 -3.115 11.107 1.00 98.44 186 ILE A N 1
ATOM 1425 C CA . ILE A 1 186 ? -19.203 -3.947 12.286 1.00 98.44 186 ILE A CA 1
ATOM 1426 C C . ILE A 1 186 ? -17.871 -4.148 12.997 1.00 98.44 186 ILE A C 1
ATOM 1428 O O . ILE A 1 186 ? -16.984 -4.796 12.448 1.00 98.44 186 ILE A O 1
ATOM 1432 N N . VAL A 1 187 ? -17.738 -3.614 14.206 1.00 98.62 187 VAL A N 1
ATOM 1433 C CA . VAL A 1 187 ? -16.615 -3.914 15.098 1.00 98.62 187 VAL A CA 1
ATOM 1434 C C . VAL A 1 187 ? -16.970 -5.165 15.893 1.00 98.62 187 VAL A C 1
ATOM 1436 O O . VAL A 1 187 ? -17.959 -5.159 16.622 1.00 98.62 187 VAL A O 1
ATOM 1439 N N . TRP A 1 188 ? -16.201 -6.237 15.716 1.00 98.62 188 TRP A N 1
ATOM 1440 C CA . TRP A 1 188 ? -16.397 -7.512 16.419 1.00 98.62 188 TRP A CA 1
ATOM 1441 C C . TRP A 1 188 ? -15.270 -7.828 17.408 1.00 98.62 188 TRP A C 1
ATOM 1443 O O . TRP A 1 188 ? -15.402 -8.769 18.179 1.00 98.62 188 TRP A O 1
ATOM 1453 N N . SER A 1 189 ? -14.189 -7.043 17.402 1.00 98.56 189 SER A N 1
ATOM 1454 C CA . SER A 1 189 ? -13.111 -7.091 18.393 1.00 98.56 189 SER A CA 1
ATOM 1455 C C . SER A 1 189 ? -12.498 -5.701 18.560 1.00 98.56 189 SER A C 1
ATOM 1457 O O . SER A 1 189 ? -12.301 -4.998 17.564 1.00 98.56 189 SER A O 1
ATOM 1459 N N . GLY A 1 190 ? -12.133 -5.361 19.797 1.00 97.69 190 GLY A N 1
ATOM 1460 C CA . GLY A 1 190 ? -11.581 -4.062 20.191 1.00 97.69 190 GLY A CA 1
ATOM 1461 C C . GLY A 1 190 ? -12.647 -3.071 20.669 1.00 97.69 190 GLY A C 1
ATOM 1462 O O . GLY A 1 190 ? -13.796 -3.092 20.218 1.00 97.69 190 GLY A O 1
ATOM 1463 N N . GLU A 1 191 ? -12.252 -2.192 21.581 1.00 96.81 191 GLU A N 1
ATOM 1464 C CA . GLU A 1 191 ? -13.060 -1.109 22.138 1.00 96.81 191 GLU A CA 1
ATOM 1465 C C . GLU A 1 191 ? -12.443 0.263 21.836 1.00 96.81 191 GLU A C 1
ATOM 1467 O O . GLU A 1 191 ? -11.259 0.389 21.533 1.00 96.81 191 GLU A O 1
ATOM 1472 N N . GLU A 1 192 ? -13.258 1.323 21.892 1.00 96.81 192 GLU A N 1
ATOM 1473 C CA . GLU A 1 192 ? -12.803 2.703 21.670 1.00 96.81 192 GLU A CA 1
ATOM 1474 C C . GLU A 1 192 ? -11.545 3.014 22.502 1.00 96.81 192 GLU A C 1
ATOM 1476 O O . GLU A 1 192 ? -11.580 2.954 23.728 1.00 96.81 192 GLU A O 1
ATOM 1481 N N . GLY A 1 193 ? -10.456 3.402 21.836 1.00 97.06 193 GLY A N 1
ATOM 1482 C CA . GLY A 1 193 ? -9.166 3.659 22.474 1.00 97.06 193 GLY A CA 1
ATOM 1483 C C . GLY A 1 193 ? -8.128 2.550 22.286 1.00 97.06 193 GLY A C 1
ATOM 1484 O O . GLY A 1 193 ? -6.938 2.840 22.428 1.00 97.06 193 GLY A O 1
ATOM 1485 N N . ASP A 1 194 ? -8.533 1.340 21.895 1.00 98.12 194 ASP A N 1
ATOM 1486 C CA . ASP A 1 194 ? -7.606 0.242 21.621 1.00 98.12 194 ASP A CA 1
ATOM 1487 C C . ASP A 1 194 ? -6.716 0.527 20.401 1.00 98.12 194 ASP A C 1
ATOM 1489 O O . ASP A 1 194 ? -7.054 1.288 19.485 1.00 98.12 194 ASP A O 1
ATOM 1493 N N . SER A 1 195 ? -5.544 -0.107 20.363 1.00 97.94 195 SER A N 1
ATOM 1494 C CA . SER A 1 195 ? -4.646 -0.038 19.208 1.00 97.94 195 SER A CA 1
ATOM 1495 C C . SER A 1 195 ? -5.014 -1.044 18.116 1.00 97.94 195 SER A C 1
ATOM 1497 O O . SER A 1 195 ? -4.574 -0.874 16.980 1.00 97.94 195 SER A O 1
ATOM 1499 N N . ILE A 1 196 ? -5.815 -2.070 18.419 1.00 98.62 196 ILE A N 1
ATOM 1500 C CA . ILE A 1 196 ? -6.139 -3.162 17.495 1.00 98.62 196 ILE A CA 1
ATOM 1501 C C . ILE A 1 196 ? -7.650 -3.352 17.415 1.00 98.62 196 ILE A C 1
ATOM 1503 O O . ILE A 1 196 ? -8.317 -3.494 18.434 1.00 98.62 196 ILE A O 1
ATOM 1507 N N . PHE A 1 197 ? -8.172 -3.409 16.192 1.00 98.81 197 PHE A N 1
ATOM 1508 C CA . PHE A 1 197 ? -9.582 -3.666 15.919 1.00 98.81 197 PHE A CA 1
ATOM 1509 C C . PHE A 1 197 ? -9.754 -4.795 14.909 1.00 98.81 197 PHE A C 1
ATOM 1511 O O . PHE A 1 197 ? -9.043 -4.866 13.905 1.00 98.81 197 PHE A O 1
ATOM 1518 N N . GLY A 1 198 ? -10.758 -5.634 15.152 1.00 98.81 198 GLY A N 1
ATOM 1519 C CA . GLY A 1 198 ? -11.329 -6.541 14.166 1.00 98.81 198 GLY A CA 1
ATOM 1520 C C . GLY A 1 198 ? -12.627 -5.952 13.628 1.00 98.81 198 GLY A C 1
ATOM 1521 O O . GLY A 1 198 ? -13.573 -5.726 14.390 1.00 98.81 198 GLY A O 1
ATOM 1522 N N . ILE A 1 199 ? -12.681 -5.690 12.32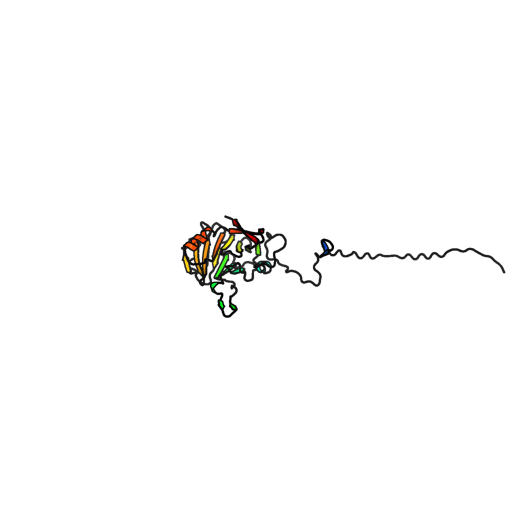1 1.00 98.81 199 ILE A N 1
ATOM 1523 C CA . ILE A 1 199 ? -13.839 -5.069 11.672 1.00 98.81 199 ILE A CA 1
ATOM 1524 C C . ILE A 1 199 ? -14.375 -5.906 10.512 1.00 98.81 199 ILE A C 1
ATOM 1526 O O . ILE A 1 199 ? -13.660 -6.703 9.910 1.00 98.81 199 ILE A O 1
ATOM 1530 N N . THR A 1 200 ? -15.654 -5.734 10.193 1.00 98.44 200 THR A N 1
ATOM 1531 C CA . THR A 1 200 ? -16.275 -6.261 8.974 1.00 98.44 200 THR A CA 1
ATOM 1532 C C . THR A 1 200 ? -16.865 -5.118 8.162 1.00 98.44 200 THR A C 1
ATOM 1534 O O . THR A 1 200 ? -17.646 -4.312 8.676 1.00 98.44 200 THR A O 1
ATOM 1537 N N . VAL A 1 201 ? -16.511 -5.074 6.880 1.00 96.62 201 VAL A N 1
ATOM 1538 C CA . VAL A 1 201 ? -16.951 -4.074 5.907 1.00 96.62 201 VAL A CA 1
ATOM 1539 C C . VAL A 1 201 ? -17.489 -4.812 4.694 1.00 96.62 201 VAL A C 1
ATOM 1541 O O . VAL A 1 201 ? -16.762 -5.575 4.072 1.00 96.62 201 VAL A O 1
ATOM 1544 N N . ARG A 1 202 ? -18.771 -4.619 4.363 1.00 91.88 202 ARG A N 1
ATOM 1545 C CA . ARG A 1 202 ? -19.409 -5.245 3.184 1.00 91.88 202 ARG A CA 1
ATOM 1546 C C . ARG A 1 202 ? -19.216 -6.774 3.105 1.00 91.88 202 ARG A C 1
ATOM 1548 O O . ARG A 1 202 ? -19.117 -7.333 2.023 1.00 91.88 202 ARG A O 1
ATOM 1555 N N . GLY A 1 203 ? -19.178 -7.443 4.260 1.00 93.75 203 GLY A N 1
ATOM 1556 C CA . GLY A 1 203 ? -18.973 -8.894 4.367 1.00 93.75 203 GLY A CA 1
ATOM 1557 C C . GLY A 1 203 ? -17.508 -9.346 4.376 1.00 93.75 203 GLY A C 1
ATOM 1558 O O . GLY A 1 203 ? -17.251 -10.512 4.642 1.00 93.75 203 GLY A O 1
ATOM 1559 N N . ASN A 1 204 ? -16.555 -8.438 4.156 1.00 96.69 204 ASN A N 1
ATOM 1560 C CA . ASN A 1 204 ? -15.121 -8.708 4.207 1.00 96.69 204 ASN A CA 1
ATOM 1561 C C . ASN A 1 204 ? -14.558 -8.360 5.594 1.00 96.69 204 ASN A C 1
ATOM 1563 O O . ASN A 1 204 ? -14.946 -7.349 6.187 1.00 96.69 204 ASN A O 1
ATOM 1567 N N . HIS A 1 205 ? -13.640 -9.175 6.113 1.00 98.44 205 HIS A N 1
ATOM 1568 C CA . HIS A 1 205 ? -13.076 -9.013 7.454 1.00 98.44 205 HIS A CA 1
ATOM 1569 C C . HIS A 1 205 ? -11.694 -8.370 7.396 1.00 98.44 205 HIS A C 1
ATOM 1571 O O . HIS A 1 205 ? -10.854 -8.776 6.598 1.00 98.44 205 HIS A O 1
ATOM 1577 N N . TYR A 1 206 ? -11.438 -7.393 8.262 1.00 98.88 206 TYR A N 1
ATOM 1578 C CA . TYR A 1 206 ? -10.159 -6.695 8.319 1.00 98.88 206 TYR A CA 1
ATOM 1579 C C . TYR A 1 206 ? -9.649 -6.566 9.747 1.00 98.88 206 TYR A C 1
ATOM 1581 O O . TYR A 1 206 ? -10.420 -6.343 10.680 1.00 98.88 206 TYR A O 1
ATOM 1589 N N . GLY A 1 207 ? -8.332 -6.664 9.892 1.00 98.88 207 GLY A N 1
ATOM 1590 C CA . GLY A 1 207 ? -7.609 -6.236 11.078 1.00 98.88 207 GLY A CA 1
ATOM 1591 C C . GLY A 1 207 ? -7.073 -4.827 10.863 1.00 98.88 207 GLY A C 1
ATOM 1592 O O . GLY A 1 207 ? -6.515 -4.528 9.805 1.00 98.88 207 GLY A O 1
ATOM 1593 N N . VAL A 1 208 ? -7.243 -3.964 11.858 1.00 98.69 208 VAL A N 1
ATOM 1594 C CA . VAL A 1 208 ? -6.705 -2.602 11.879 1.00 98.69 208 VAL A CA 1
ATOM 1595 C C . VAL A 1 208 ? -5.759 -2.497 13.066 1.00 98.69 208 VAL A C 1
ATOM 1597 O O . VAL A 1 208 ? -6.188 -2.637 14.207 1.00 98.69 208 VAL A O 1
ATOM 1600 N N . PHE A 1 209 ? -4.478 -2.263 12.796 1.00 98.81 209 PHE A N 1
ATOM 1601 C CA . PHE A 1 209 ? -3.398 -2.332 13.778 1.00 98.81 209 PHE A CA 1
ATOM 1602 C C . PHE A 1 209 ? -2.673 -0.988 13.838 1.00 98.81 209 PHE A C 1
ATOM 1604 O O . PHE A 1 209 ? -1.889 -0.637 12.956 1.00 98.81 209 PHE A O 1
ATOM 1611 N N . GLY A 1 210 ? -2.953 -0.204 14.870 1.00 98.31 210 GLY A N 1
ATOM 1612 C CA . GLY A 1 210 ? -2.186 0.989 15.202 1.00 98.31 210 GLY A CA 1
ATOM 1613 C C . GLY A 1 210 ? -0.882 0.615 15.903 1.00 98.31 210 GLY A C 1
ATOM 1614 O O . GLY A 1 210 ? -0.760 -0.468 16.469 1.00 98.31 210 GLY A O 1
ATOM 1615 N N . ALA A 1 211 ? 0.097 1.517 15.890 1.00 96.88 211 ALA A N 1
ATOM 1616 C CA . ALA A 1 211 ? 1.353 1.312 16.602 1.00 96.88 211 ALA A CA 1
ATOM 1617 C C . ALA A 1 211 ? 1.151 1.031 18.106 1.00 96.88 211 ALA A C 1
ATOM 1619 O O . ALA A 1 211 ? 0.195 1.513 18.719 1.00 96.88 211 ALA A O 1
ATOM 1620 N N . ASN A 1 212 ? 2.100 0.330 18.735 1.00 91.62 212 ASN A N 1
ATOM 1621 C CA . ASN A 1 212 ? 2.094 0.132 20.190 1.00 91.62 212 ASN A CA 1
ATOM 1622 C C . ASN A 1 212 ? 2.039 1.479 20.927 1.00 91.62 212 ASN A C 1
ATOM 1624 O O . ASN A 1 212 ? 2.942 2.305 20.745 1.00 91.62 212 ASN A O 1
ATOM 1628 N N . GLY A 1 213 ? 1.017 1.651 21.773 1.00 94.31 213 GLY A N 1
ATOM 1629 C CA . GLY A 1 213 ? 0.728 2.886 22.513 1.00 94.31 213 GLY A CA 1
ATOM 1630 C C . GLY A 1 213 ? -0.154 3.894 21.764 1.00 94.31 213 GLY A C 1
ATOM 1631 O O . GLY A 1 213 ? -0.377 4.987 22.274 1.00 94.31 213 GLY A O 1
ATOM 1632 N N . SER A 1 214 ? -0.630 3.555 20.564 1.00 97.75 214 SER A N 1
ATOM 1633 C CA . SER A 1 214 ? -1.623 4.349 19.836 1.00 97.75 214 SER A CA 1
ATOM 1634 C C . SER A 1 214 ? -3.051 4.013 20.262 1.00 97.75 214 SER A C 1
ATOM 1636 O O . SER A 1 214 ? -3.298 2.973 20.869 1.00 97.75 214 SER A O 1
ATOM 1638 N N . SER A 1 215 ? -3.991 4.872 19.873 1.00 98.12 215 SER A N 1
ATOM 1639 C CA . SER A 1 215 ? -5.416 4.677 20.133 1.00 98.12 215 SER A CA 1
ATOM 1640 C C . SER A 1 215 ? -6.242 4.995 18.900 1.00 98.12 215 SER A C 1
ATOM 1642 O O . SER A 1 215 ? -6.177 6.112 18.378 1.00 98.12 215 SER A O 1
ATOM 1644 N N . TRP A 1 216 ? -7.054 4.042 18.447 1.00 98.38 216 TRP A N 1
ATOM 1645 C CA . TRP A 1 216 ? -8.095 4.320 17.464 1.00 98.38 216 TRP A CA 1
ATOM 1646 C C . TRP A 1 216 ? -9.334 4.896 18.143 1.00 98.38 216 TRP A C 1
ATOM 1648 O O . TRP A 1 216 ? -9.813 4.395 19.157 1.00 98.38 216 TRP A O 1
ATOM 1658 N N . THR A 1 217 ? -9.858 5.959 17.547 1.00 98.19 217 THR A N 1
ATOM 1659 C CA . THR A 1 217 ? -11.069 6.655 17.988 1.00 98.19 217 THR A CA 1
ATOM 1660 C C . THR A 1 217 ? -12.091 6.714 16.864 1.00 98.19 217 THR A C 1
ATOM 1662 O O . THR A 1 217 ? -11.723 6.630 15.693 1.00 98.19 217 THR A O 1
ATOM 1665 N N . GLY A 1 218 ? -13.369 6.868 17.201 1.00 97.12 218 GLY A N 1
ATOM 1666 C CA . GLY A 1 218 ? -14.465 6.896 16.234 1.00 97.12 218 GLY A CA 1
ATOM 1667 C C . GLY A 1 218 ? -14.979 5.512 15.837 1.00 97.12 218 GLY A C 1
ATOM 1668 O O . GLY A 1 218 ? -15.690 5.406 14.836 1.00 97.12 218 GLY A O 1
ATOM 1669 N N . SER A 1 219 ? -14.702 4.474 16.638 1.00 94.25 219 SER A N 1
ATOM 1670 C CA . SER A 1 219 ? -15.113 3.076 16.397 1.00 94.25 219 SER A CA 1
ATOM 1671 C C . SER A 1 219 ? -16.632 2.902 16.236 1.00 94.25 219 SER A C 1
ATOM 1673 O O . SER A 1 219 ? -17.116 1.992 15.564 1.00 94.25 219 SER A O 1
ATOM 1675 N N . LYS A 1 220 ? -17.405 3.828 16.816 1.00 94.94 220 LYS A N 1
ATOM 1676 C CA . LYS A 1 220 ? -18.874 3.889 16.741 1.00 94.94 220 LYS A CA 1
ATOM 1677 C C . LYS A 1 220 ? -19.400 4.686 15.539 1.00 94.94 220 LYS A C 1
ATOM 1679 O O . LYS A 1 220 ? -20.612 4.861 15.413 1.00 94.94 220 LYS A O 1
ATOM 1684 N N . THR A 1 221 ? -18.519 5.162 14.663 1.00 97.56 221 THR A N 1
ATOM 1685 C CA . THR A 1 221 ? -18.832 5.990 13.488 1.00 97.56 221 THR A CA 1
ATOM 1686 C C . THR A 1 221 ? -18.293 5.345 12.205 1.00 97.56 221 THR A C 1
ATOM 1688 O O . THR A 1 221 ? -17.746 4.248 12.230 1.00 97.56 221 THR A O 1
ATOM 1691 N N . ASN A 1 222 ? -18.449 6.005 11.058 1.00 97.94 222 ASN A N 1
ATOM 1692 C CA . ASN A 1 222 ? -17.845 5.574 9.795 1.00 97.94 222 ASN A CA 1
ATOM 1693 C C . ASN A 1 222 ? -16.442 6.166 9.552 1.00 97.94 222 ASN A C 1
ATOM 1695 O O . ASN A 1 222 ? -15.935 6.076 8.434 1.00 97.94 222 ASN A O 1
ATOM 1699 N N . ILE A 1 223 ? -15.832 6.799 10.557 1.00 98.50 223 ILE A N 1
ATOM 1700 C CA . ILE A 1 223 ? -14.492 7.382 10.474 1.00 98.50 223 ILE A CA 1
ATOM 1701 C C . ILE A 1 223 ? -13.692 6.937 11.692 1.00 98.50 223 ILE A C 1
ATOM 1703 O O . ILE A 1 223 ? -14.048 7.261 12.821 1.00 98.50 223 ILE A O 1
ATOM 1707 N N . PHE A 1 224 ? -12.604 6.208 11.460 1.00 98.56 224 PHE A N 1
ATOM 1708 C CA . PHE A 1 224 ? -11.667 5.831 12.513 1.00 98.56 224 PHE A CA 1
ATOM 1709 C C . PHE A 1 224 ? -10.434 6.721 12.404 1.00 98.56 224 PHE A C 1
ATOM 1711 O O . PHE A 1 224 ? -9.905 6.905 11.310 1.00 98.56 224 PHE A O 1
ATOM 1718 N N . ILE A 1 225 ? -9.958 7.257 13.523 1.00 98.62 225 ILE A N 1
ATOM 1719 C CA . ILE A 1 225 ? -8.755 8.095 13.579 1.00 98.62 225 ILE A CA 1
ATOM 1720 C C . ILE A 1 225 ? -7.793 7.487 14.590 1.00 98.62 225 ILE A C 1
ATOM 1722 O O . ILE A 1 225 ? -8.157 7.342 15.759 1.00 98.62 225 ILE A O 1
ATOM 1726 N N . ASN A 1 226 ? -6.577 7.150 14.162 1.00 98.50 226 ASN A N 1
ATOM 1727 C CA . ASN A 1 226 ? -5.535 6.675 15.070 1.00 98.50 226 ASN A CA 1
ATOM 1728 C C . ASN A 1 226 ? -4.734 7.858 15.602 1.00 98.50 226 ASN A C 1
ATOM 1730 O O . ASN A 1 226 ? -4.184 8.631 14.826 1.00 98.50 226 ASN A O 1
ATOM 1734 N N . LYS A 1 227 ? -4.640 7.993 16.920 1.00 97.69 227 LYS A N 1
ATOM 1735 C CA . LYS A 1 227 ? -3.739 8.947 17.566 1.00 97.69 227 LYS A CA 1
ATOM 1736 C C . LYS A 1 227 ? -2.504 8.198 18.031 1.00 97.69 227 LYS A C 1
ATOM 1738 O O . LYS A 1 227 ? -2.615 7.247 18.800 1.00 97.69 227 LYS A O 1
ATOM 1743 N N . SER A 1 228 ? -1.340 8.632 17.570 1.00 96.44 228 SER A N 1
ATOM 1744 C CA . SER A 1 228 ? -0.073 7.962 17.842 1.00 96.44 228 SER A CA 1
ATOM 1745 C C . SER A 1 228 ? 1.071 8.968 17.849 1.00 96.44 228 SER A C 1
ATOM 1747 O O . SER A 1 228 ? 1.096 9.889 17.037 1.00 96.44 228 SER A O 1
ATOM 1749 N N . SER A 1 229 ? 2.051 8.772 18.733 1.00 94.69 229 SER A N 1
ATOM 1750 C CA . SER A 1 229 ? 3.353 9.450 18.641 1.00 94.69 229 SER A CA 1
ATOM 1751 C C . SER A 1 229 ? 4.277 8.807 17.599 1.00 94.69 229 SER A C 1
ATOM 1753 O O . SER A 1 229 ? 5.325 9.356 17.269 1.00 94.69 229 SER A O 1
ATOM 1755 N N . LYS A 1 230 ? 3.893 7.637 17.080 1.00 96.12 230 LYS A N 1
ATOM 1756 C CA . LYS A 1 230 ? 4.608 6.869 16.060 1.00 96.12 230 LYS A CA 1
ATOM 1757 C C . LYS A 1 230 ? 3.901 6.998 14.716 1.00 96.12 230 LYS A C 1
ATOM 1759 O O . LYS A 1 230 ? 2.687 6.823 14.635 1.00 96.12 230 LYS A O 1
ATOM 1764 N N . GLY A 1 231 ? 4.666 7.223 13.656 1.00 96.06 231 GLY A N 1
ATOM 1765 C CA . GLY A 1 231 ? 4.148 7.422 12.303 1.00 96.06 231 GLY A CA 1
ATOM 1766 C C . GLY A 1 231 ? 3.862 6.132 11.535 1.00 96.06 231 GLY A C 1
ATOM 1767 O O . GLY A 1 231 ? 4.272 6.035 10.383 1.00 96.06 231 GLY A O 1
ATOM 1768 N N . TYR A 1 232 ? 3.235 5.117 12.143 1.00 97.81 232 TYR A N 1
ATOM 1769 C CA . TYR A 1 232 ? 2.926 3.864 11.444 1.00 97.81 232 TYR A CA 1
ATOM 1770 C C . TYR A 1 232 ? 1.665 3.154 11.926 1.00 97.81 232 TYR A C 1
ATOM 1772 O O . TYR A 1 232 ? 1.262 3.279 13.081 1.00 97.81 232 TYR A O 1
ATOM 1780 N N . PHE A 1 233 ? 1.061 2.398 11.013 1.00 98.56 233 PHE A N 1
ATOM 1781 C CA . PHE A 1 233 ? -0.091 1.532 11.250 1.00 98.56 233 PHE A CA 1
ATOM 1782 C C . PHE A 1 233 ? -0.228 0.539 10.092 1.00 98.56 233 PHE A C 1
ATOM 1784 O O . PHE A 1 233 ? 0.334 0.736 9.015 1.00 98.56 233 PHE A O 1
ATOM 1791 N N . THR A 1 234 ? -1.022 -0.502 10.288 1.00 98.81 234 THR A N 1
ATOM 1792 C CA . THR A 1 234 ? -1.216 -1.570 9.308 1.00 98.81 234 THR A CA 1
ATOM 1793 C C . THR A 1 234 ? -2.692 -1.909 9.205 1.00 98.81 234 THR A C 1
ATOM 1795 O O . THR A 1 234 ? -3.419 -1.893 10.198 1.00 98.81 234 THR A O 1
ATOM 1798 N N . VAL A 1 235 ? -3.138 -2.232 7.997 1.00 98.81 235 VAL A N 1
ATOM 1799 C CA . VAL A 1 235 ? -4.439 -2.867 7.765 1.00 98.81 235 VAL A CA 1
ATOM 1800 C C . VAL A 1 235 ? -4.206 -4.208 7.086 1.00 98.81 235 VAL A C 1
ATOM 1802 O O . VAL A 1 235 ? -3.288 -4.334 6.276 1.00 98.81 235 VAL A O 1
ATOM 1805 N N . ALA A 1 236 ? -5.005 -5.214 7.425 1.00 98.88 236 ALA A N 1
ATOM 1806 C CA . ALA A 1 236 ? -4.881 -6.537 6.829 1.00 98.88 236 ALA A CA 1
ATOM 1807 C C . ALA A 1 236 ? -6.241 -7.142 6.500 1.00 98.88 236 ALA A C 1
ATOM 1809 O O . ALA A 1 236 ? -7.170 -7.022 7.296 1.00 98.88 236 ALA A O 1
ATOM 1810 N N . LEU A 1 237 ? -6.344 -7.819 5.358 1.00 98.69 237 LEU A N 1
ATOM 1811 C CA . LEU A 1 237 ? -7.482 -8.683 5.050 1.00 98.69 237 LEU A CA 1
ATOM 1812 C C . LEU A 1 237 ? -7.390 -9.958 5.891 1.00 98.69 237 LEU A C 1
ATOM 1814 O O . LEU A 1 237 ? -6.369 -10.646 5.867 1.00 98.69 237 LEU A O 1
ATOM 1818 N N . LEU A 1 238 ? -8.466 -10.289 6.599 1.00 98.69 238 LEU A N 1
ATOM 1819 C CA . LEU A 1 238 ? -8.561 -11.494 7.413 1.00 98.69 238 LEU A CA 1
ATOM 1820 C C . LEU A 1 238 ? -9.425 -12.549 6.712 1.00 98.69 238 LEU A C 1
ATOM 1822 O O . LEU A 1 238 ? -10.422 -12.202 6.075 1.00 98.69 238 LEU A O 1
ATOM 1826 N N . PRO A 1 239 ? -9.087 -13.842 6.852 1.00 97.56 239 PRO A N 1
ATOM 1827 C CA . PRO A 1 239 ? -9.889 -14.923 6.287 1.00 97.56 239 PRO A CA 1
ATOM 1828 C C . PRO A 1 239 ? -11.223 -15.139 7.022 1.00 97.56 239 PRO A C 1
ATOM 1830 O O . PRO A 1 239 ? -12.156 -15.672 6.428 1.00 97.56 239 PRO A O 1
ATOM 1833 N N . ASP A 1 240 ? -11.331 -14.748 8.297 1.00 98.12 240 ASP A N 1
ATOM 1834 C CA . ASP A 1 240 ? -12.555 -14.841 9.094 1.00 98.12 240 ASP A CA 1
ATOM 1835 C C . ASP A 1 240 ? -12.607 -13.784 10.219 1.00 98.12 240 ASP A C 1
ATOM 1837 O O . ASP A 1 240 ? -11.607 -13.139 10.545 1.00 98.12 240 ASP A O 1
ATOM 1841 N N . ALA A 1 241 ? -13.793 -13.589 10.806 1.00 98.50 241 ALA A N 1
ATOM 1842 C CA . ALA A 1 241 ? -14.013 -12.740 11.981 1.00 98.50 241 ALA A CA 1
ATOM 1843 C C . ALA A 1 241 ? -13.822 -13.527 13.289 1.00 98.50 241 ALA A C 1
ATOM 1845 O O . ALA A 1 241 ? -14.777 -13.759 14.032 1.00 98.50 241 ALA A O 1
ATOM 1846 N N . LYS A 1 242 ? -12.594 -13.982 13.557 1.00 98.69 242 LYS A N 1
ATOM 1847 C CA . LYS A 1 242 ? -12.231 -14.646 14.819 1.00 98.69 242 LYS A CA 1
ATOM 1848 C C . LYS A 1 242 ? -11.105 -13.903 15.522 1.00 98.69 242 LYS A C 1
ATOM 1850 O O . LYS A 1 242 ? -10.097 -13.562 14.906 1.00 98.69 242 LYS A O 1
ATOM 1855 N N . GLU A 1 243 ? -11.223 -13.753 16.839 1.00 98.31 243 GLU A N 1
ATOM 1856 C CA . GLU A 1 243 ? -10.180 -13.132 17.668 1.00 98.31 243 GLU A CA 1
ATOM 1857 C C . GLU A 1 243 ? -8.837 -13.867 17.570 1.00 98.31 243 GLU A C 1
ATOM 1859 O O . GLU A 1 243 ? -7.795 -13.229 17.480 1.00 98.31 243 GLU A O 1
ATOM 1864 N N . ALA A 1 244 ? -8.845 -15.203 17.489 1.00 98.56 244 ALA A N 1
ATOM 1865 C CA . ALA A 1 244 ? -7.623 -15.989 17.303 1.00 98.56 244 ALA A CA 1
ATOM 1866 C C . ALA A 1 244 ? -6.905 -15.661 15.978 1.00 98.56 244 ALA A C 1
ATOM 1868 O O . ALA A 1 244 ? -5.677 -15.573 15.937 1.00 98.56 244 ALA A O 1
ATOM 1869 N N . THR A 1 245 ? -7.665 -15.435 14.902 1.00 98.69 245 THR A N 1
ATOM 1870 C CA . THR A 1 245 ? -7.124 -15.006 13.606 1.00 98.69 245 THR A CA 1
ATOM 1871 C C . THR A 1 245 ? -6.563 -13.590 13.702 1.00 98.69 245 THR A C 1
ATOM 1873 O O . THR A 1 245 ? -5.449 -13.343 13.243 1.00 98.69 245 THR A O 1
ATOM 1876 N N . LEU A 1 246 ? -7.288 -12.670 14.347 1.00 98.88 246 LEU A N 1
ATOM 1877 C CA . LEU A 1 246 ? -6.820 -11.300 14.574 1.00 98.88 246 LEU A CA 1
ATOM 1878 C C . LEU A 1 246 ? -5.509 -11.272 15.369 1.00 98.88 246 LEU A C 1
ATOM 1880 O O . LEU A 1 246 ? -4.569 -10.592 14.964 1.00 98.88 246 LEU A O 1
ATOM 1884 N N . ALA A 1 247 ? -5.431 -12.043 16.456 1.00 98.56 247 ALA A N 1
ATOM 1885 C CA . ALA A 1 247 ? -4.241 -12.161 17.291 1.00 98.56 247 ALA A CA 1
ATOM 1886 C C . ALA A 1 247 ? -3.045 -12.698 16.493 1.00 98.56 247 ALA A C 1
ATOM 1888 O O . ALA A 1 247 ? -1.966 -12.112 16.533 1.00 98.56 247 ALA A O 1
ATOM 1889 N N . ARG A 1 248 ? -3.251 -13.742 15.678 1.00 98.50 248 ARG A N 1
ATOM 1890 C CA . ARG A 1 248 ? -2.200 -14.269 14.798 1.00 98.50 248 ARG A CA 1
ATOM 1891 C C . ARG A 1 248 ? -1.717 -13.229 13.789 1.00 98.50 248 ARG A C 1
ATOM 1893 O O . ARG A 1 248 ? -0.525 -13.146 13.514 1.00 98.50 248 ARG A O 1
ATOM 1900 N N . PHE A 1 249 ? -2.624 -12.428 13.233 1.00 98.69 249 PHE A N 1
ATOM 1901 C CA . PHE A 1 249 ? -2.240 -11.364 12.310 1.00 98.69 249 PHE A CA 1
ATOM 1902 C C . PHE A 1 249 ? -1.499 -10.223 13.011 1.00 98.69 249 PHE A C 1
ATOM 1904 O O . PHE A 1 249 ? -0.579 -9.663 12.411 1.00 98.69 249 PHE A O 1
ATOM 1911 N N . ALA A 1 250 ? -1.856 -9.914 14.261 1.00 98.31 250 ALA A N 1
ATOM 1912 C CA . ALA A 1 250 ? -1.192 -8.901 15.077 1.00 98.31 250 ALA A CA 1
ATOM 1913 C C . ALA A 1 250 ? 0.295 -9.219 15.307 1.00 98.31 250 ALA A C 1
ATOM 1915 O O . ALA A 1 250 ? 1.112 -8.302 15.274 1.00 98.31 250 ALA A O 1
ATOM 1916 N N . GLU A 1 251 ? 0.665 -10.501 15.438 1.00 97.25 251 GLU A N 1
ATOM 1917 C CA . GLU A 1 251 ? 2.066 -10.948 15.580 1.00 97.25 251 GLU A CA 1
ATOM 1918 C C . GLU A 1 251 ? 2.967 -10.498 14.418 1.00 97.25 251 GLU A C 1
ATOM 1920 O O . GLU A 1 251 ? 4.173 -10.361 14.591 1.00 97.25 251 GLU A O 1
ATOM 1925 N N . CYS A 1 252 ? 2.395 -10.280 13.229 1.00 96.19 252 CYS A N 1
ATOM 1926 C CA . CYS A 1 252 ? 3.124 -9.862 12.029 1.00 96.19 252 CYS A CA 1
ATOM 1927 C C . CYS A 1 252 ? 2.740 -8.460 11.540 1.00 96.19 252 CYS A C 1
ATOM 1929 O O . CYS A 1 252 ? 3.355 -7.953 10.604 1.00 96.19 252 CYS A O 1
ATOM 1931 N N . ALA A 1 253 ? 1.752 -7.807 12.160 1.00 97.19 253 ALA A N 1
ATOM 1932 C CA . ALA A 1 253 ? 1.202 -6.539 11.684 1.00 97.19 253 ALA A CA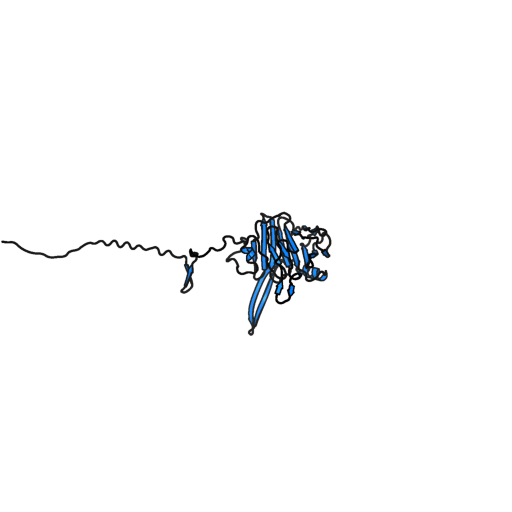 1
ATOM 1933 C C . ALA A 1 253 ? 2.224 -5.393 11.680 1.00 97.19 253 ALA A C 1
ATOM 1935 O O . ALA A 1 253 ? 2.027 -4.403 10.978 1.00 97.19 253 ALA A O 1
ATOM 1936 N N . HIS A 1 254 ? 3.313 -5.516 12.438 1.00 96.06 254 HIS A N 1
ATOM 1937 C CA . HIS A 1 254 ? 4.381 -4.518 12.495 1.00 96.06 254 HIS A CA 1
ATOM 1938 C C . HIS A 1 254 ? 5.713 -5.000 11.907 1.00 96.06 254 HIS A C 1
ATOM 1940 O O . HIS A 1 254 ? 6.692 -4.272 11.979 1.00 96.06 254 HIS A O 1
ATOM 1946 N N . HIS A 1 255 ? 5.742 -6.161 11.247 1.00 96.50 255 HIS A N 1
ATOM 1947 C CA . HIS A 1 255 ? 6.873 -6.595 10.424 1.00 96.50 255 HIS A CA 1
ATOM 1948 C C . HIS A 1 255 ? 6.778 -5.949 9.036 1.00 96.50 255 HIS A C 1
ATOM 1950 O O . HIS A 1 255 ? 6.374 -6.590 8.065 1.00 96.50 255 HIS A O 1
ATOM 1956 N N . HIS A 1 256 ? 7.076 -4.650 8.955 1.00 97.50 256 HIS A N 1
ATOM 1957 C CA . HIS A 1 256 ? 6.921 -3.878 7.722 1.00 97.50 256 HIS A CA 1
ATOM 1958 C C . HIS A 1 256 ? 7.893 -4.399 6.665 1.00 97.50 256 HIS A C 1
ATOM 1960 O O . HIS A 1 256 ? 9.102 -4.293 6.844 1.00 97.50 256 HIS A O 1
ATOM 1966 N N . VAL A 1 257 ? 7.374 -4.952 5.567 1.00 98.00 257 VAL A N 1
ATOM 1967 C CA . VAL A 1 257 ? 8.211 -5.428 4.458 1.00 98.00 257 VAL A CA 1
ATOM 1968 C C . VAL A 1 257 ? 8.912 -4.242 3.804 1.00 98.00 257 VAL A C 1
ATOM 1970 O O . VAL A 1 257 ? 8.247 -3.309 3.359 1.00 98.00 257 VAL A O 1
ATOM 1973 N N . VAL A 1 258 ? 10.240 -4.299 3.741 1.00 97.06 258 VAL A N 1
ATOM 1974 C CA . VAL A 1 258 ? 11.090 -3.274 3.112 1.00 97.06 258 VAL A CA 1
ATOM 1975 C C . VAL A 1 258 ? 11.774 -3.777 1.847 1.00 97.06 258 VAL A C 1
ATOM 1977 O O . VAL A 1 258 ? 12.083 -2.975 0.977 1.00 97.06 258 VAL A O 1
ATOM 1980 N N . ASP A 1 259 ? 11.947 -5.092 1.702 1.00 98.00 259 ASP A N 1
ATOM 1981 C CA . ASP A 1 259 ? 12.484 -5.687 0.480 1.00 98.00 259 ASP A CA 1
ATOM 1982 C C . ASP A 1 259 ? 11.901 -7.084 0.233 1.00 98.00 259 ASP A C 1
ATOM 1984 O O . ASP A 1 259 ? 11.515 -7.808 1.161 1.00 98.00 259 ASP A O 1
ATOM 1988 N N . THR A 1 260 ? 11.838 -7.468 -1.038 1.00 98.38 260 THR A N 1
ATOM 1989 C CA . THR A 1 260 ? 11.456 -8.806 -1.476 1.00 98.38 260 THR A CA 1
ATOM 1990 C C . THR A 1 260 ? 12.380 -9.294 -2.571 1.00 98.38 260 THR A C 1
ATOM 1992 O O . THR A 1 260 ? 12.614 -8.601 -3.559 1.00 98.38 260 THR A O 1
ATOM 1995 N N . HIS A 1 261 ? 12.882 -10.516 -2.400 1.00 98.06 261 HIS A N 1
ATOM 1996 C CA . HIS A 1 261 ? 13.812 -11.107 -3.348 1.00 98.06 261 HIS A CA 1
ATOM 1997 C C . HIS A 1 261 ? 13.505 -12.574 -3.634 1.00 98.06 261 HIS A C 1
ATOM 1999 O O . HIS A 1 261 ? 13.298 -13.367 -2.706 1.00 98.06 261 HIS A O 1
ATOM 2005 N N . PHE A 1 262 ? 13.535 -12.967 -4.908 1.00 96.94 262 PHE A N 1
ATOM 2006 C CA . PHE A 1 262 ? 13.520 -14.365 -5.309 1.00 96.94 262 PHE A CA 1
ATOM 2007 C C . PHE A 1 262 ? 14.827 -14.780 -5.976 1.00 96.94 262 PHE A C 1
ATOM 2009 O O . PHE A 1 262 ? 15.448 -14.054 -6.744 1.00 96.94 262 PHE A O 1
ATOM 2016 N N . SER A 1 263 ? 15.221 -16.025 -5.726 1.00 97.56 263 SER A N 1
ATOM 2017 C CA . SER A 1 263 ? 16.345 -16.655 -6.416 1.00 97.56 263 SER A CA 1
ATOM 2018 C C . SER A 1 263 ? 15.922 -18.008 -6.960 1.00 97.56 263 SER A C 1
ATOM 2020 O O . SER A 1 263 ? 15.248 -18.778 -6.274 1.00 97.56 263 SER A O 1
ATOM 2022 N N . SER A 1 264 ? 16.334 -18.303 -8.190 1.00 97.62 264 SER A N 1
ATOM 2023 C CA . SER A 1 264 ? 16.001 -19.545 -8.885 1.00 97.62 264 SER A CA 1
ATOM 2024 C C . SER A 1 264 ? 17.276 -20.267 -9.298 1.00 97.62 264 SER A C 1
ATOM 2026 O O . SER A 1 264 ? 18.183 -19.654 -9.857 1.00 97.62 264 SER A O 1
ATOM 2028 N N . LYS A 1 265 ? 17.355 -21.575 -9.040 1.00 97.44 265 LYS A N 1
ATOM 2029 C CA . LYS A 1 265 ? 18.479 -22.409 -9.488 1.00 97.44 265 LYS A CA 1
ATOM 2030 C C . LYS A 1 265 ? 18.025 -23.789 -9.964 1.00 97.44 265 LYS A C 1
ATOM 2032 O O . LYS A 1 265 ? 17.156 -24.384 -9.322 1.00 97.44 265 LYS A O 1
ATOM 2037 N N . PRO A 1 266 ? 18.605 -24.324 -11.052 1.00 97.06 266 PRO A N 1
ATOM 2038 C CA . PRO A 1 266 ? 18.371 -25.705 -11.447 1.00 97.06 266 PRO A CA 1
ATOM 2039 C C . PRO A 1 266 ? 19.077 -26.658 -10.467 1.00 97.06 266 PRO A C 1
ATOM 2041 O O . PRO A 1 266 ? 20.261 -26.499 -10.175 1.00 97.06 266 PRO A O 1
ATOM 2044 N N . ILE A 1 267 ? 18.356 -27.649 -9.946 1.00 96.19 267 ILE A N 1
ATOM 2045 C CA . ILE A 1 267 ? 18.847 -28.704 -9.051 1.00 96.19 267 ILE A CA 1
ATOM 2046 C C . ILE A 1 267 ? 18.246 -30.022 -9.535 1.00 96.19 267 ILE A C 1
ATOM 2048 O O . ILE A 1 267 ? 17.029 -30.167 -9.546 1.00 96.19 267 ILE A O 1
ATOM 2052 N N . ASN A 1 268 ? 19.081 -30.981 -9.944 1.00 95.12 268 ASN A N 1
ATOM 2053 C CA . ASN A 1 268 ? 18.639 -32.310 -10.398 1.00 95.12 268 ASN A CA 1
ATOM 2054 C C . ASN A 1 268 ? 17.519 -32.261 -11.463 1.00 95.12 268 ASN A C 1
ATOM 2056 O O . ASN A 1 268 ? 16.553 -33.015 -11.396 1.00 95.12 268 ASN A O 1
ATOM 2060 N N . GLY A 1 269 ? 17.625 -31.334 -12.422 1.00 96.00 269 GLY A N 1
ATOM 2061 C CA . GLY A 1 269 ? 16.623 -31.148 -13.480 1.00 96.00 269 GLY A CA 1
ATOM 2062 C C . GLY A 1 269 ? 15.354 -30.393 -13.061 1.00 96.00 269 GLY A C 1
ATOM 2063 O O . GLY A 1 269 ? 14.469 -30.212 -13.890 1.00 96.00 269 GLY A O 1
ATOM 2064 N N . GLN A 1 270 ? 15.256 -29.918 -11.816 1.00 97.06 270 GLN A N 1
ATOM 2065 C CA . GLN A 1 270 ? 14.146 -29.094 -11.327 1.00 97.06 270 GLN A CA 1
ATOM 2066 C C . GLN A 1 270 ? 14.594 -27.651 -11.089 1.00 97.06 270 GLN A C 1
ATOM 2068 O O . GLN A 1 270 ? 15.661 -27.416 -10.526 1.00 97.06 270 GLN A O 1
ATOM 2073 N N . LEU A 1 271 ? 13.773 -26.667 -11.461 1.00 97.75 271 LEU A N 1
ATOM 2074 C CA . LEU A 1 271 ? 14.013 -25.272 -11.090 1.00 97.75 271 LEU A CA 1
ATOM 2075 C C . LEU A 1 271 ? 13.476 -25.030 -9.675 1.00 97.75 271 LEU A C 1
ATOM 2077 O O . LEU A 1 271 ? 12.270 -25.027 -9.455 1.00 97.75 271 LEU A O 1
ATOM 2081 N N . THR A 1 272 ? 14.372 -24.845 -8.707 1.00 97.62 272 THR A N 1
ATOM 2082 C CA . THR A 1 272 ? 13.998 -24.484 -7.335 1.00 97.62 272 THR A CA 1
ATOM 2083 C C . THR A 1 272 ? 14.030 -22.972 -7.180 1.00 97.62 272 THR A C 1
ATOM 2085 O O . THR A 1 272 ? 15.097 -22.374 -7.343 1.00 97.62 272 THR A O 1
ATOM 2088 N N . THR A 1 273 ? 12.901 -22.378 -6.797 1.00 98.00 273 THR A N 1
ATOM 2089 C CA . THR A 1 273 ? 12.786 -20.946 -6.495 1.00 98.00 273 THR A CA 1
ATOM 2090 C C . THR A 1 273 ? 12.581 -20.729 -5.001 1.00 98.00 273 THR A C 1
ATOM 2092 O O . THR A 1 273 ? 11.761 -21.395 -4.371 1.00 98.00 273 THR A O 1
ATOM 2095 N N . LYS A 1 274 ? 13.345 -19.806 -4.418 1.00 97.69 274 LYS A N 1
ATOM 2096 C CA . LYS A 1 274 ? 13.207 -19.372 -3.025 1.00 97.69 274 LYS A CA 1
ATOM 2097 C C . LYS A 1 274 ? 12.767 -17.921 -2.996 1.00 97.69 274 LYS A C 1
ATOM 2099 O O . LYS A 1 274 ? 13.389 -17.109 -3.670 1.00 97.69 274 LYS A O 1
ATOM 2104 N N . TYR A 1 275 ? 11.772 -17.620 -2.170 1.00 97.69 275 TYR A N 1
ATOM 2105 C CA . TYR A 1 275 ? 11.254 -16.274 -1.936 1.00 97.69 275 TYR A CA 1
ATOM 2106 C C . TYR A 1 275 ? 11.656 -15.820 -0.534 1.00 97.69 275 TYR A C 1
ATOM 2108 O O . TYR A 1 275 ? 11.518 -16.583 0.426 1.00 97.69 275 TYR A O 1
ATOM 2116 N N . ARG A 1 276 ? 12.170 -14.598 -0.416 1.00 97.62 276 ARG A N 1
ATOM 2117 C CA . ARG A 1 276 ? 12.591 -13.985 0.842 1.00 97.62 276 ARG A CA 1
ATOM 2118 C C . ARG A 1 276 ? 11.946 -12.614 0.998 1.00 97.62 276 ARG A C 1
ATOM 2120 O O . ARG A 1 276 ? 11.847 -11.862 0.035 1.00 97.62 276 ARG A O 1
ATOM 2127 N N . PHE A 1 277 ? 11.580 -12.310 2.235 1.00 97.00 277 PHE A N 1
ATOM 2128 C CA . PHE A 1 277 ? 11.146 -10.993 2.679 1.00 97.00 277 PHE A CA 1
ATOM 2129 C C . PHE A 1 277 ? 12.209 -10.421 3.616 1.00 97.00 277 PHE A C 1
ATOM 2131 O O . PHE A 1 277 ? 12.765 -11.153 4.443 1.00 97.00 277 PHE A O 1
ATOM 2138 N N . GLU A 1 278 ? 12.476 -9.130 3.493 1.00 97.81 278 GLU A N 1
ATOM 2139 C CA . GLU A 1 278 ? 13.164 -8.336 4.502 1.00 97.81 278 GLU A CA 1
ATOM 2140 C C . GLU A 1 278 ? 12.149 -7.434 5.192 1.00 97.81 278 GLU A C 1
ATOM 2142 O O . GLU A 1 278 ? 11.266 -6.870 4.541 1.00 97.81 278 GLU A O 1
ATOM 2147 N N . ILE A 1 279 ? 12.253 -7.336 6.515 1.00 96.81 279 ILE A N 1
ATOM 2148 C CA . ILE A 1 279 ? 11.303 -6.609 7.351 1.00 96.81 279 ILE A CA 1
ATOM 2149 C C . ILE A 1 279 ? 12.036 -5.631 8.266 1.00 96.81 279 ILE A C 1
ATOM 2151 O O . ILE A 1 279 ? 13.111 -5.939 8.779 1.00 96.81 279 ILE A O 1
ATOM 2155 N N . GLU A 1 280 ? 11.425 -4.477 8.496 1.00 92.00 280 GLU A N 1
ATOM 2156 C CA . GLU A 1 280 ? 11.805 -3.528 9.541 1.00 92.00 280 GLU A CA 1
ATOM 2157 C C . GLU A 1 280 ? 10.970 -3.804 10.804 1.00 92.00 280 GLU A C 1
ATOM 2159 O O . GLU A 1 280 ? 9.763 -4.058 10.704 1.00 92.00 280 GLU A O 1
ATOM 2164 N N . ALA A 1 281 ? 11.626 -3.784 11.971 1.00 64.00 281 ALA A N 1
ATOM 2165 C CA . ALA A 1 281 ? 11.032 -4.034 13.290 1.00 64.00 281 ALA A CA 1
ATOM 2166 C C . ALA A 1 281 ? 10.680 -2.736 14.034 1.00 64.00 281 ALA A C 1
ATOM 2168 O O . ALA A 1 281 ? 11.435 -1.748 13.893 1.00 64.00 281 ALA A O 1
#

Sequence (281 aa):
MVQQALQIILSSLFITLSLTVCLNPSLKADSVKVGIGSYSLVRPPDCDPLPETIFSTSFIKGATPTNQWWSSLVWEKYSQNLFPHPLAINCNQRGLALAYPGSGIVGAGGHIMGGGIGETGDFLVLHSNVAEFPDTRLADYSDWFITAEFRKEESFLRSTFGHGSPYVFNRIGGGNPVLKFAHKPIVWSGEEGDSIFGITVRGNHYGVFGANGSSWTGSKTNIFINKSSKGYFTVALLPDAKEATLARFAECAHHHVVDTHFSSKPINGQLTTKYRFEIEA

Foldseek 3Di:
DDDDDDDDDDDDDPDPPPPPPPPPPPPPQCWADDPPDIDGPDDDPPDDDDDPFFQADPQDDDDDDDPDLFRQLGRDQWGFWRCQPQWIWTGAFFGIAIEGFVVVWDDDDNDIDTDGADPQYLKGKGFPVGRTFRGWGFYDDAPFKTWIWGDDPQWIKIWIGGHPFQKIKIFTDPGWIKIAGPWQWDWPDDDFFDQWTWTHGPNWIKIKGHPVVWTWHPNVTRMIIIDDPGGIIMMGTFPDRDPVRNVVCNVCRQFAFPYKDKDWDDDPNDIDIDIDTHGDD

Secondary structure (DSSP, 8-state):
------------------------------EEEETTEEEESSPPTTSPPPPS---B-TT--SSPP-S-TTTHHHHSSS-S-B--TT-EEEEETTEEEEE--GGG-EEETTEEE-PPPPTT-SEEEEETTBS--S-EEEEEE-SSEEEEEEEETTEEEEEEEETT-SEEEEEEESS-EEEEESS--EEEE--TT-SEEEEEETTEEEEEEEPTT-EEE-TTTTEEEEE-SSSEEEEEEESSS-HHHHHHHHTTTT-EEEEEEEEEEEETTEEEEEEEEEEE-

Radius of gyration: 32.62 Å; chains: 1; bounding box: 86×69×122 Å

pLDDT: mean 90.32, std 16.48, range [33.75, 98.88]